Protein AF-A0AAD9MTC3-F1 (afdb_monomer)

Sequence (226 aa):
MPAVVSFIAFCFKKDYASSSITSALSAVSYIHKMHNLNDPTATFVVRKLLHGAAKLMPSCDQRAPVTTVILHDLVRSAPHISICYYNSVLTSAMYLLAFHAFLRIGEMAATSTAQSSCVLQLNQISLSSDKCTVVFHSYKHYQGPPVSLVIPAHADSSFCPIKAIRAYLAVRRNAPGPLFIFPGGTPVTTTFFGDQLKKSLAWAGLSSECYKGHSLRIGAATTAAI

Foldseek 3Di:
DVVLLVVLVVCLVVVNALVVNVVVLVVQQVVCVVVVHDRPCPDPVNVVSSVVSCVVRPDDQLAAACAPVNLLLLLVCLVVLDPDPLSSLLLLLCSLCCQQQLDFLVQAAPQDLVCQQQHFWPVQWDADPFWIKGWACDHPPDNDHIDIDIGTADPDLSSGSRNSLVSNVVQQDPDTTHSADDVVRGGHHLVNNQVSSCSSCVSVVHDCPNHHRSNSSVNSVVVVVD

Mean predicted aligned error: 6.68 Å

Structure (mmCIF, N/CA/C/O backbone):
data_AF-A0AAD9MTC3-F1
#
_entry.id   AF-A0AAD9MTC3-F1
#
loop_
_atom_site.group_PDB
_atom_site.id
_atom_site.type_symbol
_atom_site.label_atom_id
_atom_site.label_alt_id
_atom_site.label_comp_id
_atom_site.label_asym_id
_atom_site.label_entity_id
_atom_site.label_seq_id
_atom_site.pdbx_PDB_ins_code
_atom_site.Cartn_x
_atom_site.Cartn_y
_atom_site.Cartn_z
_atom_site.occupancy
_atom_site.B_iso_or_equiv
_atom_site.auth_seq_id
_atom_site.auth_comp_id
_atom_site.auth_asym_id
_atom_site.auth_atom_id
_atom_site.pdbx_PDB_model_num
ATOM 1 N N . MET A 1 1 ? -20.198 4.144 35.961 1.00 61.06 1 MET A N 1
ATOM 2 C CA . MET A 1 1 ? -21.094 3.540 34.943 1.00 61.06 1 MET A CA 1
ATOM 3 C C . MET A 1 1 ? -21.842 4.582 34.093 1.00 61.06 1 MET A C 1
ATOM 5 O O . MET A 1 1 ? -21.772 4.439 32.877 1.00 61.06 1 MET A O 1
ATOM 9 N N . PRO A 1 2 ? -22.477 5.645 34.646 1.00 78.75 2 PRO A N 1
ATOM 10 C CA . PRO A 1 2 ? -23.268 6.601 33.848 1.00 78.75 2 PRO A CA 1
ATOM 11 C C . PRO A 1 2 ? -22.456 7.330 32.769 1.00 78.75 2 PRO A C 1
ATOM 13 O O . PRO A 1 2 ? -22.900 7.454 31.635 1.00 78.75 2 PRO A O 1
ATOM 16 N N . ALA A 1 3 ? -21.220 7.726 33.093 1.00 89.94 3 ALA A N 1
ATOM 17 C CA . ALA A 1 3 ? -20.357 8.475 32.179 1.00 89.94 3 ALA A CA 1
ATOM 18 C C . ALA A 1 3 ? -20.027 7.723 30.874 1.00 89.94 3 ALA A C 1
ATOM 20 O O . ALA A 1 3 ? -20.019 8.332 29.809 1.00 89.94 3 ALA A O 1
ATOM 21 N N . VAL A 1 4 ? -19.803 6.402 30.930 1.00 92.44 4 VAL A N 1
ATOM 22 C CA . VAL A 1 4 ? -19.490 5.587 29.737 1.00 92.44 4 VAL A CA 1
ATOM 23 C C . VAL A 1 4 ? -20.704 5.480 28.816 1.00 92.44 4 VAL A C 1
ATOM 25 O O . VAL A 1 4 ? -20.575 5.611 27.603 1.00 92.44 4 VAL A O 1
ATOM 28 N N . VAL A 1 5 ? -21.892 5.289 29.390 1.00 93.38 5 VAL A N 1
ATOM 29 C CA . VAL A 1 5 ? -23.149 5.249 28.632 1.00 93.38 5 VAL A CA 1
ATOM 30 C C . VAL A 1 5 ? -23.417 6.599 27.963 1.00 93.38 5 VAL A C 1
ATOM 32 O O . VAL A 1 5 ? -23.683 6.637 26.762 1.00 93.38 5 VAL A O 1
ATOM 35 N N . SER A 1 6 ? -23.266 7.703 28.701 1.00 93.25 6 SER A N 1
ATOM 36 C CA . SER A 1 6 ? -23.417 9.058 28.156 1.00 93.25 6 SER A CA 1
ATOM 37 C C . SER A 1 6 ? -22.405 9.361 27.051 1.00 93.25 6 SER A C 1
ATOM 39 O O . SER A 1 6 ? -22.766 9.976 26.052 1.00 93.25 6 SER A O 1
ATOM 41 N N . PHE A 1 7 ? -21.160 8.897 27.189 1.00 94.38 7 PHE A N 1
ATOM 42 C CA . PHE A 1 7 ? -20.135 9.043 26.156 1.00 94.38 7 PHE A CA 1
ATOM 43 C C . PHE A 1 7 ? -20.520 8.320 24.861 1.00 94.38 7 PHE A C 1
ATOM 45 O O . PHE A 1 7 ? -20.449 8.911 23.786 1.00 94.38 7 PHE A O 1
ATOM 52 N N . ILE A 1 8 ? -20.992 7.071 24.947 1.00 93.19 8 ILE A N 1
ATOM 53 C CA . ILE A 1 8 ? -21.424 6.330 23.754 1.00 93.19 8 ILE A CA 1
ATOM 54 C C . ILE A 1 8 ? -22.614 7.025 23.090 1.00 93.19 8 ILE A C 1
ATOM 56 O O . ILE A 1 8 ? -22.609 7.194 21.873 1.00 93.19 8 ILE A O 1
ATOM 60 N N . ALA A 1 9 ? -23.604 7.465 23.872 1.00 93.00 9 ALA A N 1
ATOM 61 C CA . ALA A 1 9 ? -24.756 8.198 23.350 1.00 93.00 9 ALA A CA 1
ATOM 62 C C . ALA A 1 9 ? -24.343 9.521 22.678 1.00 93.00 9 ALA A C 1
ATOM 64 O O . ALA A 1 9 ? -24.857 9.862 21.613 1.00 93.00 9 ALA A O 1
ATOM 65 N N . PHE A 1 10 ? -23.383 10.246 23.260 1.00 94.38 10 PHE A N 1
ATOM 66 C CA . PHE A 1 10 ? -22.809 11.452 22.667 1.00 94.38 10 PHE A CA 1
ATOM 67 C C . PHE A 1 10 ? -22.119 11.159 21.330 1.00 94.38 10 PHE A C 1
ATOM 69 O O . PHE A 1 10 ? -22.393 11.842 20.345 1.00 94.38 10 PHE A O 1
ATOM 76 N N . CYS A 1 11 ? -21.263 10.134 21.269 1.00 92.75 11 CYS A N 1
ATOM 77 C CA . CYS A 1 11 ? -20.585 9.750 20.033 1.00 92.75 11 CYS A CA 1
ATOM 78 C C . CYS A 1 11 ? -21.569 9.278 18.957 1.00 92.75 11 CYS A C 1
ATOM 80 O O . CYS A 1 11 ? -21.421 9.646 17.797 1.00 92.75 11 CYS A O 1
ATOM 82 N N . PHE A 1 12 ? -22.594 8.518 19.344 1.00 91.88 12 PHE A N 1
ATOM 83 C CA . PHE A 1 12 ? -23.667 8.103 18.444 1.00 91.88 12 PHE A CA 1
ATOM 84 C C . PHE A 1 12 ? -24.393 9.317 17.849 1.00 91.88 12 PHE A C 1
ATOM 86 O O . PHE A 1 12 ? -24.541 9.414 16.640 1.00 91.88 12 PHE A O 1
ATOM 93 N N . LYS A 1 13 ? -24.764 10.300 18.681 1.00 93.06 13 LYS A N 1
ATOM 94 C CA . LYS A 1 13 ? -25.414 11.547 18.232 1.00 93.06 13 LYS A CA 1
ATOM 95 C C . LYS A 1 13 ? -24.522 12.411 17.327 1.00 93.06 13 LYS A C 1
ATOM 97 O O . LYS A 1 13 ? -25.015 13.309 16.654 1.00 93.06 13 LYS A O 1
ATOM 102 N N . LYS A 1 14 ? -23.208 12.195 17.361 1.00 93.12 14 LYS A N 1
ATOM 103 C CA . LYS A 1 14 ? -22.214 12.873 16.520 1.00 93.12 14 LYS A CA 1
ATOM 104 C C . LYS A 1 14 ? -21.828 12.054 15.282 1.00 93.12 14 LYS A C 1
ATOM 106 O O . LYS A 1 14 ? -20.831 12.386 14.651 1.00 93.12 14 LYS A O 1
ATOM 111 N N . ASP A 1 15 ? -22.577 10.995 14.974 1.00 89.75 15 ASP A N 1
ATOM 112 C CA . ASP A 1 15 ? -22.376 10.127 13.809 1.00 89.75 15 ASP A CA 1
ATOM 113 C C . ASP A 1 15 ? -20.977 9.485 13.746 1.00 89.75 15 ASP A C 1
ATOM 115 O O . ASP A 1 15 ? -20.444 9.183 12.676 1.00 89.75 15 ASP A O 1
ATOM 119 N N . TYR A 1 16 ? -20.349 9.242 14.904 1.00 88.88 16 TYR A N 1
ATOM 120 C CA . TYR A 1 16 ? -19.110 8.469 14.935 1.00 88.88 16 TYR A CA 1
ATOM 121 C C . TYR A 1 16 ? -19.389 7.006 14.583 1.00 88.88 16 TYR A C 1
ATOM 123 O O . TYR A 1 16 ? -20.250 6.359 15.181 1.00 88.88 16 TYR A O 1
ATOM 131 N N . ALA A 1 17 ? -18.574 6.446 13.686 1.00 87.50 17 ALA A N 1
ATOM 132 C CA . ALA A 1 17 ? -18.632 5.028 13.348 1.00 87.50 17 ALA A CA 1
ATOM 133 C C . ALA A 1 17 ? -18.526 4.138 14.601 1.00 87.50 17 ALA A C 1
ATOM 135 O O . ALA A 1 17 ? -17.713 4.385 15.497 1.00 87.50 17 ALA A O 1
ATOM 136 N N . SER A 1 18 ? -19.294 3.044 14.635 1.00 88.75 18 SER A N 1
ATOM 137 C CA . SER A 1 18 ? -19.324 2.128 15.786 1.00 88.75 18 SER A CA 1
ATOM 138 C C . SER A 1 18 ? -17.943 1.548 16.133 1.00 88.75 18 SER A C 1
ATOM 140 O O . SER A 1 18 ? -17.634 1.302 17.303 1.00 88.75 18 SER A O 1
ATOM 142 N N . SER A 1 19 ? -17.080 1.352 15.134 1.00 87.62 19 SER A N 1
ATOM 143 C CA . SER A 1 19 ? -15.692 0.914 15.320 1.00 87.62 19 SER A CA 1
ATOM 144 C C . SER A 1 19 ? -14.830 1.961 16.038 1.00 87.62 19 SER A C 1
ATOM 146 O O . SER A 1 19 ? -14.010 1.602 16.888 1.00 87.62 19 SER A O 1
ATOM 148 N N . SER A 1 20 ? -15.052 3.250 15.771 1.00 90.19 20 SER A N 1
ATOM 149 C CA . SER A 1 20 ? -14.373 4.366 16.442 1.00 90.19 20 SER A CA 1
ATOM 150 C C . SER A 1 20 ? -14.770 4.447 17.914 1.00 90.19 20 SER A C 1
ATOM 152 O O . SER A 1 20 ? -13.904 4.553 18.781 1.00 90.19 20 SER A O 1
ATOM 154 N N . ILE A 1 21 ? -16.068 4.307 18.208 1.00 92.12 21 ILE A N 1
ATOM 155 C CA . ILE A 1 21 ? -16.583 4.268 19.586 1.00 92.12 21 ILE A CA 1
ATOM 156 C C . ILE A 1 21 ? -15.959 3.093 20.350 1.00 92.12 21 ILE A C 1
ATOM 158 O O . ILE A 1 21 ? -15.451 3.259 21.458 1.00 92.12 21 ILE A O 1
ATOM 162 N N . THR A 1 22 ? -15.935 1.910 19.733 1.00 91.56 22 THR A N 1
ATOM 163 C CA . THR A 1 22 ? -15.348 0.701 20.335 1.00 91.56 22 THR A CA 1
ATOM 164 C C . THR A 1 22 ? -13.846 0.865 20.590 1.00 91.56 22 THR A C 1
ATOM 166 O O . THR A 1 22 ? -13.349 0.467 21.645 1.00 91.56 22 THR A O 1
ATOM 169 N N . SER A 1 23 ? -13.120 1.503 19.668 1.00 92.75 23 SER A N 1
ATOM 170 C CA . SER A 1 23 ? -11.694 1.819 19.835 1.00 92.75 23 SER A CA 1
ATOM 171 C C . SER A 1 23 ? -11.451 2.760 21.019 1.00 92.75 23 SER A C 1
ATOM 173 O O . SER A 1 23 ? -10.578 2.494 21.843 1.00 92.75 23 SER A O 1
ATOM 175 N N . ALA A 1 24 ? -12.261 3.814 21.160 1.00 93.44 24 ALA A N 1
ATOM 176 C CA . ALA A 1 24 ? -12.162 4.742 22.287 1.00 93.44 24 ALA A CA 1
ATOM 177 C C . ALA A 1 24 ? -12.426 4.042 23.632 1.00 93.44 24 ALA A C 1
ATOM 179 O O . ALA A 1 24 ? -11.668 4.212 24.587 1.00 93.44 24 ALA A O 1
ATOM 180 N N . LEU A 1 25 ? -13.452 3.188 23.704 1.00 94.12 25 LEU A N 1
ATOM 181 C CA . LEU A 1 25 ? -13.736 2.408 24.913 1.00 94.12 25 LEU A CA 1
ATOM 182 C C . LEU A 1 25 ? -12.648 1.383 25.232 1.00 94.12 25 LEU A C 1
ATOM 184 O O . LEU A 1 25 ? -12.389 1.119 26.402 1.00 94.12 25 LEU A O 1
ATOM 188 N N . SER A 1 26 ? -11.977 0.838 24.218 1.00 93.38 26 SER A N 1
ATOM 189 C CA . SER A 1 26 ? -10.852 -0.078 24.423 1.00 93.38 26 SER A CA 1
ATOM 190 C C . SER A 1 26 ? -9.691 0.613 25.143 1.00 93.38 26 SER A C 1
ATOM 192 O O . SER A 1 26 ? -9.064 -0.002 26.001 1.00 93.38 26 SER A O 1
ATOM 194 N N . ALA A 1 27 ? -9.448 1.902 24.875 1.00 93.69 27 ALA A N 1
ATOM 195 C CA . ALA A 1 27 ? -8.463 2.689 25.619 1.00 93.69 27 ALA A CA 1
ATOM 196 C C . ALA A 1 27 ? -8.866 2.867 27.095 1.00 93.69 27 ALA A C 1
ATOM 198 O O . ALA A 1 27 ? -8.037 2.693 27.987 1.00 93.69 27 ALA A O 1
ATOM 199 N N . VAL A 1 28 ? -10.149 3.135 27.368 1.00 93.75 28 VAL A N 1
ATOM 200 C CA . VAL A 1 28 ? -10.676 3.224 28.744 1.00 93.75 28 VAL A CA 1
ATOM 201 C C . VAL A 1 28 ? -10.528 1.887 29.474 1.00 93.75 28 VAL A C 1
ATOM 203 O O . VAL A 1 28 ? -10.020 1.859 30.596 1.00 93.75 28 VAL A O 1
ATOM 206 N N . SER A 1 29 ? -10.930 0.786 28.830 1.00 94.12 29 SER A N 1
ATOM 207 C CA . SER A 1 29 ? -10.776 -0.583 29.338 1.00 94.12 29 SER A CA 1
ATOM 208 C C . SER A 1 29 ? -9.316 -0.895 29.664 1.00 94.12 29 SER A C 1
ATOM 210 O O . SER A 1 29 ? -9.015 -1.411 30.739 1.00 94.12 29 SER A O 1
ATOM 212 N N . TYR A 1 30 ? -8.401 -0.538 28.757 1.00 95.75 30 TYR A N 1
ATOM 213 C CA . TYR A 1 30 ? -6.969 -0.761 28.916 1.00 95.75 30 TYR A CA 1
ATOM 214 C C . TYR A 1 30 ? -6.409 -0.043 30.145 1.00 95.75 30 TYR A C 1
ATOM 216 O O . TYR A 1 30 ? -5.776 -0.688 30.972 1.00 95.75 30 TYR A O 1
ATOM 224 N N . ILE A 1 31 ? -6.692 1.253 30.317 1.00 95.38 31 ILE A N 1
ATOM 225 C CA . ILE A 1 31 ? -6.214 2.024 31.478 1.00 95.38 31 ILE A CA 1
ATOM 226 C C . ILE A 1 31 ? -6.721 1.406 32.787 1.00 95.38 31 ILE A C 1
ATOM 228 O O . ILE A 1 31 ? -5.940 1.215 33.715 1.00 95.38 31 ILE A O 1
ATOM 232 N N . HIS A 1 32 ? -8.001 1.026 32.859 1.00 94.25 32 HIS A N 1
ATOM 233 C CA . HIS A 1 32 ? -8.544 0.395 34.067 1.00 94.25 32 HIS A CA 1
ATOM 234 C C . HIS A 1 32 ? -7.838 -0.927 34.371 1.00 94.25 32 HIS A C 1
ATOM 236 O O . HIS A 1 32 ? -7.398 -1.135 35.497 1.00 94.25 32 HIS A O 1
ATOM 242 N N . LYS A 1 33 ? -7.649 -1.782 33.360 1.00 94.62 33 LYS A N 1
ATOM 243 C CA . LYS A 1 33 ? -6.937 -3.058 33.513 1.00 94.62 33 LYS A CA 1
ATOM 244 C C . LYS A 1 33 ? -5.483 -2.865 33.943 1.00 94.62 33 LYS A C 1
ATOM 246 O O . LYS A 1 33 ? -5.038 -3.558 34.848 1.00 94.62 33 LYS A O 1
ATOM 251 N N . MET A 1 34 ? -4.769 -1.904 33.356 1.00 96.06 34 MET A N 1
ATOM 252 C CA . MET A 1 34 ? -3.380 -1.589 33.716 1.00 96.06 34 MET A CA 1
ATOM 253 C C . MET A 1 34 ? -3.229 -1.153 35.177 1.00 96.06 34 MET A C 1
ATOM 255 O O . MET A 1 34 ? -2.204 -1.423 35.794 1.00 96.06 34 MET A O 1
ATOM 259 N N . HIS A 1 35 ? -4.253 -0.507 35.738 1.00 95.75 35 HIS A N 1
ATOM 260 C CA . HIS A 1 35 ? -4.285 -0.087 37.138 1.00 95.75 35 HIS A CA 1
ATOM 261 C C . HIS A 1 35 ? -5.013 -1.076 38.063 1.00 95.75 35 HIS A C 1
ATOM 263 O O . HIS A 1 35 ? -5.278 -0.736 39.214 1.00 95.75 35 HIS A O 1
ATOM 269 N N . ASN A 1 36 ? -5.339 -2.287 37.591 1.00 94.69 36 ASN A N 1
ATOM 270 C CA . ASN A 1 36 ? -6.119 -3.288 38.333 1.00 94.69 36 ASN A CA 1
ATOM 271 C C . ASN A 1 36 ? -7.465 -2.753 38.867 1.00 94.69 36 ASN A C 1
ATOM 273 O O . ASN A 1 36 ? -7.944 -3.159 39.924 1.00 94.69 36 ASN A O 1
ATOM 277 N N . LEU A 1 37 ? -8.084 -1.827 38.132 1.00 93.81 37 LEU A N 1
ATOM 278 C CA . LEU A 1 37 ? -9.393 -1.256 38.433 1.00 93.81 37 LEU A CA 1
ATOM 279 C C . LEU A 1 37 ? -10.501 -2.014 37.694 1.00 93.81 37 LEU A C 1
ATOM 281 O O . LEU A 1 37 ? -10.298 -2.569 36.611 1.00 93.81 37 LEU A O 1
ATOM 285 N N . ASN A 1 38 ? -11.714 -1.966 38.246 1.00 92.19 38 ASN A N 1
ATOM 286 C CA . ASN A 1 38 ? -12.899 -2.514 37.589 1.00 92.19 38 ASN A CA 1
ATOM 287 C C . ASN A 1 38 ? -13.172 -1.803 36.257 1.00 92.19 38 ASN A C 1
ATOM 289 O O . ASN A 1 38 ? -13.331 -0.585 36.226 1.00 92.19 38 ASN A O 1
ATOM 293 N N . ASP A 1 39 ? -13.283 -2.568 35.169 1.00 92.44 39 ASP A N 1
ATOM 294 C CA . ASP A 1 39 ? -13.526 -2.045 33.824 1.00 92.44 39 ASP A CA 1
ATOM 295 C C . ASP A 1 39 ? -14.999 -1.618 33.637 1.00 92.44 39 ASP A C 1
ATOM 297 O O . ASP A 1 39 ? -15.888 -2.473 33.524 1.00 92.44 39 ASP A O 1
ATOM 301 N N . PRO A 1 40 ? -15.297 -0.307 33.538 1.00 91.81 40 PRO A N 1
ATOM 302 C CA . PRO A 1 40 ? -16.666 0.179 33.403 1.00 91.81 40 PRO A CA 1
ATOM 303 C C . PRO A 1 40 ? -17.259 -0.076 32.008 1.00 91.81 40 PRO A C 1
ATOM 305 O O . PRO A 1 40 ? -18.473 0.056 31.826 1.00 91.81 40 PRO A O 1
ATOM 308 N N . THR A 1 41 ? -16.431 -0.432 31.021 1.00 92.81 41 THR A N 1
ATOM 309 C CA . THR A 1 41 ? -16.839 -0.690 29.632 1.00 92.81 41 THR A CA 1
ATOM 310 C C . THR A 1 41 ? -17.297 -2.135 29.414 1.00 92.81 41 THR A C 1
ATOM 312 O O . THR A 1 41 ? -18.071 -2.415 28.501 1.00 92.81 41 THR A O 1
ATOM 315 N N . ALA A 1 42 ? -16.906 -3.053 30.302 1.00 88.81 42 ALA A N 1
ATOM 316 C CA . ALA A 1 42 ? -17.244 -4.472 30.232 1.00 88.81 42 ALA A CA 1
ATOM 317 C C . ALA A 1 42 ? -18.601 -4.814 30.884 1.00 88.81 42 ALA A C 1
ATOM 319 O O . ALA A 1 42 ? -18.876 -5.971 31.206 1.00 88.81 42 ALA A O 1
ATOM 320 N N . THR A 1 43 ? -19.478 -3.836 31.097 1.00 92.50 43 THR A N 1
ATOM 321 C CA . THR A 1 43 ? -20.808 -4.074 31.676 1.00 92.50 43 THR A CA 1
ATOM 322 C C . THR A 1 43 ? -21.795 -4.548 30.605 1.00 92.50 43 THR A C 1
ATOM 324 O O . THR A 1 43 ? -21.653 -4.240 29.419 1.00 92.50 43 THR A O 1
ATOM 327 N N . PHE A 1 44 ? -22.822 -5.306 31.006 1.00 92.38 44 PHE A N 1
ATOM 328 C CA . PHE A 1 44 ? -23.851 -5.792 30.075 1.00 92.38 44 PHE A CA 1
ATOM 329 C C . PHE A 1 44 ? -24.539 -4.644 29.321 1.00 92.38 44 PHE A C 1
ATOM 331 O O . PHE A 1 44 ? -24.705 -4.724 28.104 1.00 92.38 44 PHE A O 1
ATOM 338 N N . VAL A 1 45 ? -24.869 -3.561 30.033 1.00 94.19 45 VAL A N 1
ATOM 339 C CA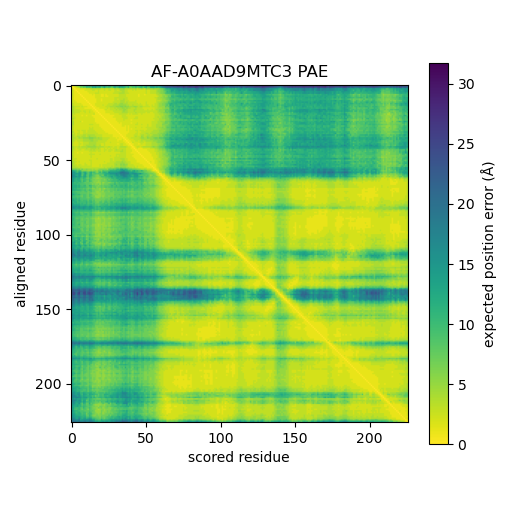 . VAL A 1 45 ? -25.518 -2.369 29.471 1.00 94.19 45 VAL A CA 1
ATOM 340 C C . VAL A 1 45 ? -24.653 -1.742 28.380 1.00 94.19 45 VAL A C 1
ATOM 342 O O . VAL A 1 45 ? -25.137 -1.535 27.271 1.00 94.19 45 VAL A O 1
ATOM 345 N N . VAL A 1 46 ? -23.363 -1.513 28.648 1.00 93.44 46 VAL A N 1
ATOM 346 C CA . VAL A 1 46 ? -22.439 -0.930 27.662 1.00 93.44 46 VAL A CA 1
ATOM 347 C C . VAL A 1 46 ? -22.308 -1.823 26.428 1.00 93.44 46 VAL A C 1
ATOM 349 O O . VAL A 1 46 ? -22.422 -1.331 25.306 1.00 93.44 46 VAL A O 1
ATOM 352 N N . ARG A 1 47 ? -22.160 -3.143 26.607 1.00 92.19 47 ARG A N 1
ATOM 353 C CA . ARG A 1 47 ? -22.102 -4.088 25.478 1.00 92.19 47 ARG A CA 1
ATOM 354 C C . ARG A 1 47 ? -23.367 -4.060 24.620 1.00 92.19 47 ARG A C 1
ATOM 356 O O . ARG A 1 47 ? -23.271 -4.072 23.395 1.00 92.19 47 ARG A O 1
ATOM 363 N N . LYS A 1 48 ? -24.551 -4.020 25.239 1.00 93.56 48 LYS A N 1
ATOM 364 C CA . LYS A 1 48 ? -25.823 -3.942 24.504 1.00 93.56 48 LYS A CA 1
ATOM 365 C C . LYS A 1 48 ? -25.986 -2.616 23.776 1.00 93.56 48 LYS A C 1
ATOM 367 O O . LYS A 1 48 ? -26.479 -2.609 22.653 1.00 93.56 48 LYS A O 1
ATOM 372 N N . LEU A 1 49 ? -25.523 -1.526 24.372 1.00 92.44 49 LEU A N 1
ATOM 373 C CA . LEU A 1 49 ? -25.603 -0.205 23.769 1.00 92.44 49 LEU A CA 1
ATOM 374 C C . LEU A 1 49 ? -24.659 -0.073 22.564 1.00 92.44 49 LEU A C 1
ATOM 376 O O . LEU A 1 49 ? -25.073 0.438 21.529 1.00 92.44 49 LEU A O 1
ATOM 380 N N . LEU A 1 50 ? -23.449 -0.640 22.639 1.00 90.94 50 LEU A N 1
ATOM 381 C CA . LEU A 1 50 ? -22.552 -0.773 21.484 1.00 90.94 50 LEU A CA 1
ATOM 382 C C . LEU A 1 50 ? -23.154 -1.633 20.372 1.00 90.94 50 LEU A C 1
ATOM 384 O O . LEU A 1 50 ? -23.069 -1.270 19.204 1.00 90.94 50 LEU A O 1
ATOM 388 N N . HIS A 1 51 ? -23.788 -2.754 20.721 1.00 90.38 51 HIS A N 1
ATOM 389 C CA . HIS A 1 51 ? -24.464 -3.596 19.735 1.00 90.38 51 HIS A CA 1
ATOM 390 C C . HIS A 1 51 ? -25.617 -2.852 19.042 1.00 90.38 51 HIS A C 1
ATOM 392 O O . HIS A 1 51 ? -25.769 -2.943 17.826 1.00 90.38 51 HIS A O 1
ATOM 398 N N . GLY A 1 52 ? -26.401 -2.077 19.800 1.00 91.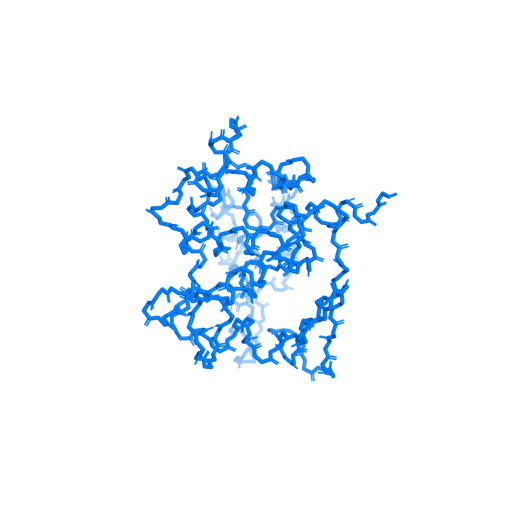69 52 GLY A N 1
ATOM 399 C CA . GLY A 1 52 ? -27.435 -1.199 19.252 1.00 91.69 52 GLY A CA 1
ATOM 400 C C . GLY A 1 52 ? -26.855 -0.135 18.321 1.00 91.69 52 GLY A C 1
ATOM 401 O O . GLY A 1 52 ? -27.328 0.008 17.197 1.00 91.69 52 GLY A O 1
ATOM 402 N N . ALA A 1 53 ? -25.786 0.544 18.745 1.00 89.19 53 ALA A N 1
ATOM 403 C CA . ALA A 1 53 ? -25.084 1.532 17.930 1.00 89.19 53 ALA A CA 1
ATOM 404 C C . ALA A 1 53 ? -24.566 0.931 16.612 1.00 89.19 53 ALA A C 1
ATOM 406 O O . ALA A 1 53 ? -24.784 1.511 15.553 1.00 89.19 53 ALA A O 1
ATOM 407 N N . ALA A 1 54 ? -23.956 -0.257 16.656 1.00 88.38 54 ALA A N 1
ATOM 408 C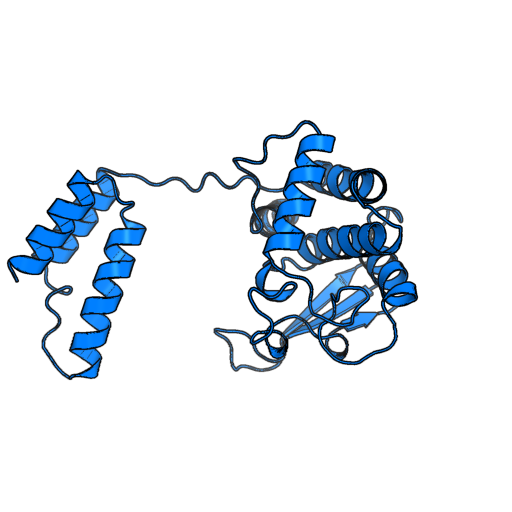 CA . ALA A 1 54 ? -23.473 -0.963 15.470 1.00 88.38 54 ALA A CA 1
ATOM 409 C C . ALA A 1 54 ? -24.605 -1.340 14.503 1.00 88.38 54 ALA A C 1
ATOM 411 O O . ALA A 1 54 ? -24.451 -1.216 13.292 1.00 88.38 54 ALA A O 1
ATOM 412 N N . LYS A 1 55 ? -25.749 -1.791 15.033 1.00 89.69 55 LYS A N 1
ATOM 413 C CA . LYS A 1 55 ? -26.913 -2.173 14.223 1.00 89.69 55 LYS A CA 1
ATOM 414 C C . LYS A 1 55 ? -27.578 -0.968 13.554 1.00 89.69 55 LYS A C 1
ATOM 416 O O . LYS A 1 55 ? -28.050 -1.089 12.429 1.00 89.69 55 LYS A O 1
ATOM 421 N N . LEU A 1 56 ? -27.637 0.166 14.249 1.00 89.62 56 LEU A N 1
ATOM 422 C CA . LEU A 1 56 ? -28.246 1.400 13.744 1.00 89.62 56 LEU A CA 1
ATOM 423 C C . LEU A 1 56 ? -27.312 2.188 12.813 1.00 89.62 56 LEU A C 1
ATOM 425 O O . LEU A 1 56 ? -27.795 2.959 11.993 1.00 89.62 56 LEU A O 1
ATOM 429 N N . MET A 1 57 ? -25.996 1.977 12.913 1.00 81.62 57 MET A N 1
ATOM 430 C CA . MET A 1 57 ? -24.978 2.599 12.059 1.00 81.62 57 MET A CA 1
ATOM 431 C C . MET A 1 57 ? -24.122 1.526 11.370 1.00 81.62 57 MET A C 1
ATOM 433 O O . MET A 1 57 ? -22.952 1.336 11.729 1.00 81.62 57 MET A O 1
ATOM 437 N N . PRO A 1 58 ? -24.677 0.794 10.390 1.00 74.75 58 PRO A N 1
ATOM 438 C CA . PRO A 1 58 ? -23.902 -0.176 9.637 1.00 74.75 58 PRO A CA 1
ATOM 439 C C . PRO A 1 58 ? -22.792 0.541 8.856 1.00 74.75 58 PRO A C 1
ATOM 441 O O . PRO A 1 58 ? -23.057 1.380 7.999 1.00 74.75 58 PRO A O 1
ATOM 444 N N . SER A 1 59 ? -21.530 0.203 9.130 1.00 72.56 59 SER A N 1
ATOM 445 C CA . SER A 1 59 ? -20.403 0.633 8.298 1.00 72.56 59 SER A CA 1
ATOM 446 C C . SER A 1 59 ? -20.076 -0.458 7.284 1.00 72.56 59 SER A C 1
ATOM 448 O O . SER A 1 59 ? -19.723 -1.571 7.678 1.00 72.56 59 SER A O 1
ATOM 450 N N . CYS A 1 60 ? -20.158 -0.144 5.994 1.00 70.69 60 CYS A N 1
ATOM 451 C CA . CYS A 1 60 ? -19.684 -1.024 4.932 1.00 70.69 60 CYS A CA 1
ATOM 452 C C . CYS A 1 60 ? -18.240 -0.662 4.564 1.00 70.69 60 CYS A C 1
ATOM 454 O O . CYS A 1 60 ? -17.887 0.519 4.506 1.00 70.69 60 CYS A O 1
ATOM 456 N N . ASP A 1 61 ? -17.403 -1.669 4.324 1.00 75.69 61 ASP A N 1
ATOM 457 C CA . ASP A 1 61 ? -16.074 -1.445 3.770 1.00 75.69 61 ASP A CA 1
ATOM 458 C C . ASP A 1 61 ? -16.200 -1.062 2.292 1.00 75.69 61 ASP A C 1
ATOM 460 O O . ASP A 1 61 ? -16.424 -1.910 1.436 1.00 75.69 61 ASP A O 1
ATOM 464 N N . GLN A 1 62 ? -16.062 0.230 2.001 1.00 82.25 62 GLN A N 1
ATOM 465 C CA . GLN A 1 62 ? -16.172 0.779 0.645 1.00 82.25 62 GLN A CA 1
ATOM 466 C C . GLN A 1 62 ? -14.919 0.522 -0.212 1.00 82.25 62 GLN A C 1
ATOM 468 O O . GLN A 1 62 ? -14.835 0.992 -1.347 1.00 82.25 62 GLN A O 1
ATOM 473 N N . ARG A 1 63 ? -13.893 -0.160 0.320 1.00 87.38 63 ARG A N 1
ATOM 474 C CA . ARG A 1 63 ? -12.637 -0.377 -0.405 1.00 87.38 63 ARG A CA 1
ATOM 475 C C . ARG A 1 63 ? -12.831 -1.391 -1.529 1.00 87.38 63 ARG A C 1
ATOM 477 O O . ARG A 1 63 ? -13.077 -2.567 -1.280 1.00 87.38 63 ARG A O 1
ATOM 484 N N . ALA A 1 64 ? -12.626 -0.944 -2.762 1.00 89.56 64 ALA A N 1
ATOM 485 C CA . ALA A 1 64 ? -12.694 -1.795 -3.943 1.00 89.56 64 ALA A CA 1
ATOM 486 C C . ALA A 1 64 ? -11.378 -2.576 -4.155 1.00 89.56 64 ALA A C 1
ATOM 488 O O . ALA A 1 64 ? -10.304 -2.049 -3.832 1.00 89.56 64 ALA A O 1
ATOM 489 N N . PRO A 1 65 ? -11.425 -3.805 -4.705 1.00 93.75 65 PRO A N 1
ATOM 490 C CA . PRO A 1 65 ? -10.237 -4.542 -5.133 1.00 93.75 65 PRO A CA 1
ATOM 491 C C . PRO A 1 65 ? -9.592 -3.885 -6.360 1.00 93.75 65 PRO A C 1
ATOM 493 O O . PRO A 1 65 ? -10.273 -3.579 -7.334 1.00 93.75 65 PRO A O 1
ATOM 496 N N . VAL A 1 66 ? -8.266 -3.729 -6.360 1.00 95.56 66 VAL A N 1
ATOM 497 C CA . VAL A 1 66 ? -7.520 -3.470 -7.605 1.00 95.56 66 VAL A CA 1
ATOM 498 C C . VAL A 1 66 ? -7.484 -4.772 -8.395 1.00 95.56 66 VAL A C 1
ATOM 500 O O . VAL A 1 66 ? -6.843 -5.721 -7.970 1.00 95.56 66 VAL A O 1
ATOM 503 N N . THR A 1 67 ? -8.179 -4.852 -9.522 1.00 94.56 67 THR A N 1
ATOM 504 C CA . THR A 1 67 ? -8.117 -6.033 -10.396 1.00 94.56 67 THR A CA 1
ATOM 505 C C . THR A 1 67 ? -6.789 -6.082 -11.155 1.00 94.56 67 THR A C 1
ATOM 507 O O . THR A 1 67 ? -6.049 -5.099 -11.190 1.00 94.56 67 THR A O 1
ATOM 510 N N . THR A 1 68 ? -6.487 -7.205 -11.806 1.00 94.00 68 THR A N 1
ATOM 511 C CA . THR A 1 68 ? -5.313 -7.332 -12.690 1.00 94.00 68 THR A CA 1
ATOM 512 C C . THR A 1 68 ? -5.315 -6.291 -13.811 1.00 94.00 68 THR A C 1
ATOM 514 O O . THR A 1 68 ? -4.278 -5.708 -14.110 1.00 94.00 68 THR A O 1
ATOM 517 N N . VAL A 1 69 ? -6.487 -5.985 -14.378 1.00 95.12 69 VAL A N 1
ATOM 518 C CA . VAL A 1 69 ? -6.646 -4.934 -15.396 1.00 95.12 69 VAL A CA 1
ATOM 519 C C . VAL A 1 69 ? -6.270 -3.567 -14.826 1.00 95.12 69 VAL A C 1
ATOM 521 O O . VAL A 1 69 ? -5.428 -2.881 -15.397 1.00 95.12 69 VAL A O 1
ATOM 524 N N . ILE A 1 70 ? -6.805 -3.217 -13.650 1.00 96.25 70 ILE A N 1
ATOM 525 C CA . ILE A 1 70 ? -6.473 -1.950 -12.987 1.00 96.25 70 ILE A CA 1
ATOM 526 C C . ILE A 1 70 ? -4.980 -1.909 -12.653 1.00 96.25 70 ILE A C 1
ATOM 528 O O . ILE A 1 70 ? -4.333 -0.901 -12.902 1.00 96.25 70 ILE A O 1
ATOM 532 N N . LEU A 1 71 ? -4.401 -2.999 -12.137 1.00 97.19 71 LEU A N 1
ATOM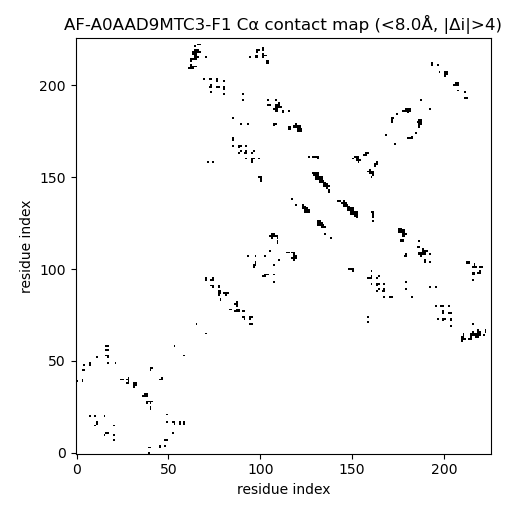 533 C CA . LEU A 1 71 ? -2.966 -3.086 -11.860 1.00 97.19 71 LEU A CA 1
ATOM 534 C C . LEU A 1 71 ? -2.128 -2.784 -13.107 1.00 97.19 71 LEU A C 1
ATOM 536 O O . LEU A 1 71 ? -1.157 -2.035 -13.017 1.00 97.19 71 LEU A O 1
ATOM 540 N N . HIS A 1 72 ? -2.499 -3.342 -14.261 1.00 97.31 72 HIS A N 1
ATOM 541 C CA . HIS A 1 72 ? -1.802 -3.076 -15.515 1.00 97.31 72 HIS A CA 1
ATOM 542 C C . HIS A 1 72 ? -1.867 -1.593 -15.889 1.00 97.31 72 HIS A C 1
ATOM 544 O O . HIS A 1 72 ? -0.849 -1.024 -16.283 1.00 97.31 72 HIS A O 1
ATOM 550 N N . ASP A 1 73 ? -3.015 -0.943 -15.702 1.00 97.50 73 ASP A N 1
ATOM 551 C CA . ASP A 1 73 ? -3.159 0.491 -15.964 1.00 97.50 73 ASP A CA 1
ATOM 552 C C . ASP A 1 73 ? -2.340 1.343 -14.986 1.00 97.50 73 ASP A C 1
ATOM 554 O O . ASP A 1 73 ? -1.677 2.286 -15.415 1.00 97.50 73 ASP A O 1
ATOM 558 N N . LEU A 1 74 ? -2.270 0.960 -13.704 1.00 97.56 74 LEU A N 1
ATOM 559 C CA . LEU A 1 74 ? -1.400 1.612 -12.715 1.00 97.56 74 LEU A CA 1
ATOM 560 C C . LEU A 1 74 ? 0.094 1.496 -13.077 1.00 97.56 74 LEU A C 1
ATOM 562 O O . LEU A 1 74 ? 0.875 2.415 -12.835 1.00 97.56 74 LEU A O 1
ATOM 566 N N . VAL A 1 75 ? 0.523 0.360 -13.634 1.00 97.88 75 VAL A N 1
ATOM 567 C CA . VAL A 1 75 ? 1.916 0.164 -14.071 1.00 97.88 75 VAL A CA 1
ATOM 568 C C . VAL A 1 75 ? 2.203 0.954 -15.349 1.00 97.88 75 VAL A C 1
ATOM 570 O O . VAL A 1 75 ? 3.268 1.561 -15.466 1.00 97.88 75 VAL A O 1
ATOM 573 N N . ARG A 1 76 ? 1.252 1.002 -16.291 1.00 97.62 76 ARG A N 1
ATOM 574 C CA . ARG A 1 76 ? 1.366 1.799 -17.524 1.00 97.62 76 ARG A CA 1
ATOM 575 C C . ARG A 1 76 ? 1.367 3.301 -17.255 1.00 97.62 76 ARG A C 1
ATOM 577 O O . ARG A 1 76 ? 2.051 4.027 -17.967 1.00 97.62 76 ARG A O 1
ATOM 584 N N . SER A 1 77 ? 0.656 3.773 -16.231 1.00 97.69 77 SER A N 1
ATOM 585 C CA . SER A 1 77 ? 0.618 5.197 -15.884 1.00 97.69 77 SER A CA 1
ATOM 586 C C . SER A 1 77 ? 1.920 5.698 -15.262 1.00 97.69 77 SER A C 1
ATOM 588 O O . SER A 1 77 ? 2.233 6.881 -15.395 1.00 97.69 77 SER A O 1
ATOM 590 N N . ALA A 1 78 ? 2.693 4.832 -14.596 1.00 97.00 78 ALA A N 1
ATOM 591 C CA . ALA A 1 78 ? 3.909 5.197 -13.865 1.00 97.00 78 ALA A CA 1
ATOM 592 C C . ALA A 1 78 ? 4.886 6.109 -14.646 1.00 97.00 78 ALA A C 1
ATOM 594 O O . ALA A 1 78 ? 5.266 7.143 -14.085 1.00 97.00 78 ALA A O 1
ATOM 595 N N . PRO A 1 79 ? 5.264 5.832 -15.914 1.00 96.56 79 PRO A N 1
ATOM 596 C CA . PRO A 1 79 ? 6.117 6.729 -16.701 1.00 96.56 79 PRO A CA 1
ATOM 597 C C . PRO A 1 79 ? 5.474 8.078 -17.047 1.00 96.56 79 PRO A C 1
ATOM 599 O O . PRO A 1 79 ? 6.203 9.039 -17.265 1.00 96.56 79 PRO A O 1
ATOM 602 N N . HIS A 1 80 ? 4.143 8.173 -17.078 1.00 96.56 80 HIS A N 1
ATOM 603 C CA . HIS A 1 80 ? 3.421 9.401 -17.428 1.00 96.56 80 HIS A CA 1
ATOM 604 C C . HIS A 1 80 ? 3.192 10.326 -16.229 1.00 96.56 80 HIS A C 1
ATOM 606 O O . HIS A 1 80 ? 3.125 11.541 -16.391 1.00 96.56 80 HIS A O 1
ATOM 612 N N . ILE A 1 81 ? 3.068 9.763 -15.024 1.00 95.19 81 ILE A N 1
ATOM 613 C CA . ILE A 1 81 ? 2.804 10.538 -13.801 1.00 95.19 81 ILE A CA 1
ATOM 614 C C . ILE A 1 81 ? 4.071 10.865 -13.001 1.00 95.19 81 ILE A C 1
ATOM 616 O O . ILE A 1 81 ? 4.044 11.702 -12.091 1.00 95.19 81 ILE A O 1
ATOM 620 N N . SER A 1 82 ? 5.173 10.173 -13.299 1.00 93.75 82 SER A N 1
ATOM 621 C CA . SER A 1 82 ? 6.434 10.314 -12.579 1.00 93.75 82 SER A CA 1
ATOM 622 C C . SER A 1 82 ? 7.277 11.445 -13.147 1.00 93.75 82 SER A C 1
ATOM 624 O O . SER A 1 82 ? 7.439 11.580 -14.352 1.00 93.75 82 SER A O 1
ATOM 626 N N . ILE A 1 83 ? 7.901 12.209 -12.252 1.00 90.62 83 ILE A N 1
ATOM 627 C CA . ILE A 1 83 ? 8.780 13.335 -12.609 1.00 90.62 83 ILE A CA 1
ATOM 628 C C . ILE A 1 83 ? 10.067 12.854 -13.305 1.00 90.62 83 ILE A C 1
ATOM 630 O O . ILE A 1 83 ? 10.668 13.584 -14.086 1.00 90.62 83 ILE A O 1
ATOM 634 N N . CYS A 1 84 ? 10.521 11.634 -13.010 1.00 94.56 84 CYS A N 1
ATOM 635 C CA . CYS A 1 84 ? 11.753 11.081 -13.560 1.00 94.56 84 CYS A CA 1
ATOM 636 C C . CYS A 1 84 ? 11.694 9.553 -13.672 1.00 94.56 84 CYS A C 1
ATOM 638 O O . CYS A 1 84 ? 10.852 8.897 -13.049 1.00 94.56 84 CYS A O 1
ATOM 640 N N . TYR A 1 85 ? 12.650 8.988 -14.418 1.00 96.12 85 TYR A N 1
ATOM 641 C CA . TYR A 1 85 ? 12.774 7.542 -14.620 1.00 96.12 85 TYR A CA 1
ATOM 642 C C . TYR A 1 85 ? 12.854 6.761 -13.300 1.00 96.12 85 TYR A C 1
ATOM 644 O O . TYR A 1 85 ? 12.174 5.750 -13.155 1.00 96.12 85 TYR A O 1
ATOM 652 N N . TYR A 1 86 ? 13.603 7.267 -12.308 1.00 97.19 86 TYR A N 1
ATOM 653 C CA . TYR A 1 86 ? 13.718 6.640 -10.985 1.00 97.19 86 TYR A CA 1
ATOM 654 C C . TYR A 1 86 ? 12.351 6.436 -10.325 1.00 97.19 86 TYR A C 1
ATOM 656 O O . TYR A 1 86 ? 12.030 5.334 -9.890 1.00 97.19 86 TYR A O 1
ATOM 664 N N . ASN A 1 87 ? 11.529 7.490 -10.280 1.00 96.44 87 ASN A N 1
ATOM 665 C CA . ASN A 1 87 ? 10.209 7.429 -9.655 1.00 96.44 87 ASN A CA 1
ATOM 666 C C . ASN A 1 87 ? 9.254 6.518 -10.430 1.00 96.44 87 ASN A C 1
ATOM 668 O O . ASN A 1 87 ? 8.436 5.848 -9.804 1.00 96.44 87 ASN A O 1
ATOM 672 N N . SER A 1 88 ? 9.395 6.451 -11.756 1.00 97.25 88 SER A N 1
ATOM 673 C CA . SER A 1 88 ? 8.614 5.540 -12.596 1.00 97.25 88 SER A CA 1
ATOM 674 C C . SER A 1 88 ? 8.900 4.081 -12.240 1.00 97.25 88 SER A C 1
ATOM 676 O O . SER A 1 88 ? 7.992 3.360 -11.827 1.00 97.25 88 SER A O 1
ATOM 678 N N . VAL A 1 89 ? 10.171 3.659 -12.282 1.00 97.75 89 VAL A N 1
ATOM 679 C CA . VAL A 1 89 ? 10.529 2.264 -11.970 1.00 97.75 89 VAL A CA 1
ATOM 680 C C . VAL A 1 89 ? 10.292 1.912 -10.502 1.00 97.75 89 VAL A C 1
ATOM 682 O O . VAL A 1 89 ? 9.864 0.797 -10.213 1.00 97.75 89 VAL A O 1
ATOM 685 N N . LEU A 1 90 ? 10.498 2.862 -9.581 1.00 97.75 90 LEU A N 1
ATOM 686 C CA . LEU A 1 90 ? 10.148 2.713 -8.168 1.00 97.75 90 LEU A CA 1
ATOM 687 C C . LEU A 1 90 ? 8.649 2.431 -8.008 1.00 97.75 90 LEU A C 1
ATOM 689 O O . LEU A 1 90 ? 8.271 1.454 -7.367 1.00 97.75 90 LEU A O 1
ATOM 693 N N . THR A 1 91 ? 7.797 3.261 -8.609 1.00 97.50 91 THR A N 1
ATOM 694 C CA . THR A 1 91 ? 6.338 3.156 -8.479 1.00 97.50 91 THR A CA 1
ATOM 695 C C . THR A 1 91 ? 5.821 1.845 -9.075 1.00 97.50 91 THR A C 1
ATOM 697 O O . THR A 1 91 ? 5.073 1.129 -8.409 1.00 97.50 91 THR A O 1
ATOM 700 N N . SER A 1 92 ? 6.290 1.465 -10.269 1.00 97.88 92 SER A N 1
ATOM 701 C CA . SER A 1 92 ? 5.936 0.185 -10.898 1.00 97.88 92 SER A CA 1
ATOM 702 C C . SER A 1 92 ? 6.366 -1.018 -10.058 1.00 97.88 92 SER A C 1
ATOM 704 O O . SER A 1 92 ? 5.580 -1.947 -9.862 1.00 97.88 92 SER A O 1
ATOM 706 N N . ALA A 1 93 ? 7.590 -0.999 -9.513 1.00 97.81 93 ALA A N 1
ATOM 707 C CA . ALA A 1 93 ? 8.075 -2.059 -8.634 1.00 97.81 93 ALA A CA 1
ATOM 708 C C . ALA A 1 93 ? 7.231 -2.168 -7.357 1.00 97.81 93 ALA A C 1
ATOM 710 O O . ALA A 1 93 ? 6.896 -3.278 -6.944 1.00 97.81 93 ALA A O 1
ATOM 711 N N . MET A 1 94 ? 6.837 -1.038 -6.760 1.00 97.69 94 MET A N 1
ATOM 712 C CA . MET A 1 94 ? 5.978 -1.032 -5.577 1.00 97.69 94 MET A CA 1
ATOM 713 C C . MET A 1 94 ? 4.580 -1.587 -5.871 1.00 97.69 94 MET A C 1
ATOM 715 O O . MET A 1 94 ? 4.088 -2.379 -5.074 1.00 97.69 94 MET A O 1
ATOM 719 N N . TYR A 1 95 ? 3.933 -1.225 -6.986 1.00 97.62 95 TYR A N 1
ATOM 720 C CA . TYR A 1 95 ? 2.603 -1.756 -7.326 1.00 97.62 95 TYR A CA 1
ATOM 721 C C . TYR A 1 95 ? 2.617 -3.262 -7.570 1.00 97.62 95 TYR A C 1
ATOM 723 O O . TYR A 1 95 ? 1.811 -3.988 -6.984 1.00 97.62 95 TYR A O 1
ATOM 731 N N . LEU A 1 96 ? 3.554 -3.734 -8.394 1.00 97.44 96 LEU A N 1
ATOM 732 C CA . LEU A 1 96 ? 3.654 -5.150 -8.733 1.00 97.44 96 LEU A CA 1
ATOM 733 C C . LEU A 1 96 ? 4.026 -5.988 -7.510 1.00 97.44 96 LEU A C 1
ATOM 735 O O . LEU A 1 96 ? 3.411 -7.028 -7.276 1.00 97.44 96 LEU A O 1
ATOM 739 N N . LEU A 1 97 ? 4.977 -5.528 -6.690 1.00 96.56 97 LEU A N 1
ATOM 740 C CA . LEU A 1 97 ? 5.330 -6.242 -5.467 1.00 96.56 97 LEU A CA 1
ATOM 741 C C . LEU A 1 97 ? 4.175 -6.230 -4.454 1.00 96.56 97 LEU A C 1
ATOM 743 O O . LEU A 1 97 ? 3.875 -7.276 -3.883 1.00 96.56 97 LEU A O 1
ATOM 747 N N . ALA A 1 98 ? 3.483 -5.098 -4.266 1.00 96.06 98 ALA A N 1
ATOM 748 C CA . ALA A 1 98 ? 2.325 -5.015 -3.369 1.00 96.06 98 ALA A CA 1
ATOM 749 C C . ALA A 1 98 ? 1.256 -6.049 -3.715 1.00 96.06 98 ALA A C 1
ATOM 751 O O . ALA A 1 98 ? 0.724 -6.719 -2.831 1.00 96.06 98 ALA A O 1
ATOM 752 N N . PHE A 1 99 ? 0.941 -6.146 -5.007 1.00 96.50 99 PHE A N 1
ATOM 753 C CA . PHE A 1 99 ? -0.093 -7.028 -5.510 1.00 96.50 99 PHE A CA 1
ATOM 754 C C . PHE A 1 99 ? 0.346 -8.490 -5.414 1.00 96.50 99 PHE A C 1
ATOM 756 O O . PHE A 1 99 ? -0.270 -9.271 -4.696 1.00 96.50 99 PHE A O 1
ATOM 763 N N . HIS A 1 100 ? 1.458 -8.861 -6.051 1.00 95.25 100 HIS A N 1
ATOM 764 C CA . HIS A 1 100 ? 1.865 -10.264 -6.143 1.00 95.25 100 HIS A CA 1
ATOM 765 C C . HIS A 1 100 ? 2.334 -10.875 -4.814 1.00 95.25 100 HIS A C 1
ATOM 767 O O . HIS A 1 100 ? 2.294 -12.094 -4.668 1.00 95.25 100 HIS A O 1
ATOM 773 N N . ALA A 1 101 ? 2.757 -10.060 -3.843 1.00 93.81 101 ALA A N 1
ATOM 774 C CA . ALA A 1 101 ? 3.127 -10.525 -2.505 1.00 93.81 101 ALA A CA 1
ATOM 775 C C . ALA A 1 101 ? 2.078 -10.216 -1.426 1.00 93.81 101 ALA A C 1
ATOM 777 O O . ALA A 1 101 ? 2.344 -10.433 -0.246 1.00 93.81 101 ALA A O 1
ATOM 778 N N . PHE A 1 102 ? 0.882 -9.740 -1.800 1.00 94.00 102 PHE A N 1
ATOM 779 C CA . PHE A 1 102 ? -0.222 -9.447 -0.870 1.00 94.00 102 PHE A CA 1
ATOM 780 C C . PHE A 1 102 ? 0.167 -8.472 0.259 1.00 94.00 102 PHE A C 1
ATOM 782 O O . PHE A 1 102 ? -0.364 -8.531 1.380 1.00 94.00 102 PHE A O 1
ATOM 789 N N . LEU A 1 103 ? 1.104 -7.566 -0.024 1.00 91.62 103 LEU A N 1
ATOM 790 C CA . LEU A 1 103 ? 1.686 -6.701 0.994 1.00 91.62 103 LEU A CA 1
ATOM 791 C C . LEU A 1 103 ? 0.728 -5.583 1.375 1.00 91.62 103 LEU A C 1
ATOM 793 O O . LEU A 1 103 ? 0.021 -4.995 0.552 1.00 91.62 103 LEU A O 1
ATOM 797 N N . ARG A 1 104 ? 0.733 -5.238 2.659 1.00 91.38 104 ARG A N 1
ATOM 798 C CA . ARG A 1 104 ? 0.187 -3.963 3.120 1.00 91.38 104 ARG A CA 1
ATOM 799 C C . ARG A 1 104 ? 1.169 -2.863 2.749 1.00 91.38 104 ARG A C 1
ATOM 801 O O . ARG A 1 104 ? 2.376 -3.051 2.839 1.00 91.38 104 ARG A O 1
ATOM 808 N N . ILE A 1 105 ? 0.665 -1.660 2.465 1.00 91.94 105 ILE A N 1
ATOM 809 C CA . ILE A 1 105 ? 1.545 -0.498 2.252 1.00 91.94 105 ILE A CA 1
ATOM 810 C C . ILE A 1 105 ? 2.525 -0.324 3.417 1.00 91.94 105 ILE A C 1
ATOM 812 O O . ILE A 1 105 ? 3.698 -0.070 3.177 1.00 91.94 105 ILE A O 1
ATOM 816 N N . GLY A 1 106 ? 2.062 -0.479 4.661 1.00 89.50 106 GLY A N 1
ATOM 817 C CA . GLY A 1 106 ? 2.910 -0.304 5.845 1.00 89.50 106 GLY A CA 1
ATOM 818 C C . GLY A 1 106 ? 4.060 -1.310 5.960 1.00 89.50 106 GLY A C 1
ATOM 819 O O . GLY A 1 106 ? 4.962 -1.092 6.756 1.00 89.50 106 GLY A O 1
ATOM 820 N N . GLU A 1 107 ? 4.048 -2.389 5.172 1.00 91.19 107 GLU A N 1
ATOM 821 C CA . GLU A 1 107 ? 5.163 -3.335 5.073 1.00 91.19 107 GLU A CA 1
ATOM 822 C C . GLU A 1 107 ? 6.210 -2.862 4.050 1.00 91.19 107 GLU A C 1
ATOM 824 O O . GLU A 1 107 ? 7.338 -3.321 4.096 1.00 91.19 107 GLU A O 1
ATOM 829 N N . MET A 1 108 ? 5.890 -1.931 3.146 1.00 92.56 108 MET A N 1
ATOM 830 C CA . MET A 1 108 ? 6.805 -1.453 2.095 1.00 92.56 108 MET A CA 1
ATOM 831 C C . MET A 1 108 ? 7.214 0.014 2.240 1.00 92.56 108 MET A C 1
ATOM 833 O O . MET A 1 108 ? 8.278 0.403 1.766 1.00 92.56 108 MET A O 1
ATOM 837 N N . ALA A 1 109 ? 6.351 0.838 2.831 1.00 93.69 109 ALA A N 1
ATOM 838 C CA . ALA A 1 109 ? 6.515 2.278 2.919 1.00 93.69 109 ALA A CA 1
ATOM 839 C C . ALA A 1 109 ? 6.288 2.750 4.357 1.00 93.69 109 ALA A C 1
ATOM 841 O O . ALA A 1 109 ? 5.343 2.333 5.030 1.00 93.69 109 ALA A O 1
ATOM 842 N N . ALA A 1 110 ? 7.160 3.635 4.827 1.00 92.56 110 ALA A N 1
ATOM 843 C CA . ALA A 1 110 ? 7.180 4.086 6.208 1.00 92.56 110 ALA A CA 1
ATOM 844 C C . ALA A 1 110 ? 6.141 5.196 6.445 1.00 92.56 110 ALA A C 1
ATOM 846 O O . ALA A 1 110 ? 5.856 6.010 5.563 1.00 92.56 110 ALA A O 1
ATOM 847 N N . THR A 1 111 ? 5.565 5.284 7.646 1.00 89.00 111 THR A N 1
ATOM 848 C CA . THR A 1 111 ? 4.778 6.475 8.030 1.00 89.00 111 THR A CA 1
ATOM 849 C C . THR A 1 111 ? 5.658 7.584 8.600 1.00 89.00 111 THR A C 1
ATOM 851 O O . THR A 1 111 ? 5.257 8.741 8.603 1.00 89.00 111 THR A O 1
ATOM 854 N N . SER A 1 112 ? 6.854 7.245 9.081 1.00 83.50 112 SER A N 1
ATOM 855 C CA . SER A 1 112 ? 7.860 8.188 9.567 1.00 83.50 112 SER A CA 1
ATOM 856 C C . SER A 1 112 ? 9.256 7.574 9.472 1.00 83.50 112 SER A C 1
ATOM 858 O O . SER A 1 112 ? 9.403 6.352 9.437 1.00 83.50 112 SER A O 1
ATOM 860 N N . THR A 1 113 ? 10.298 8.407 9.495 1.00 77.75 113 THR A N 1
ATOM 861 C CA . THR A 1 113 ? 11.698 7.949 9.474 1.00 77.75 113 THR A CA 1
ATOM 862 C C . THR A 1 113 ? 12.035 7.035 10.659 1.00 77.75 113 THR A C 1
ATOM 864 O O . THR A 1 113 ? 12.859 6.135 10.530 1.00 77.75 113 THR A O 1
ATOM 867 N N . ALA A 1 114 ? 11.354 7.187 11.799 1.00 78.94 114 ALA A N 1
ATOM 868 C CA . ALA A 1 114 ? 11.529 6.305 12.956 1.00 78.94 114 ALA A CA 1
ATOM 869 C C . ALA A 1 114 ? 11.100 4.848 12.684 1.00 78.94 114 ALA A C 1
ATOM 871 O O . ALA A 1 114 ? 11.553 3.939 13.368 1.00 78.94 114 ALA A O 1
ATOM 872 N N . GLN A 1 115 ? 10.256 4.610 11.674 1.00 78.75 115 GLN A N 1
ATOM 873 C CA . GLN A 1 115 ? 9.779 3.275 11.291 1.00 78.75 115 GLN A CA 1
ATOM 874 C C . GLN A 1 115 ? 10.547 2.671 10.107 1.00 78.75 115 GLN A C 1
ATOM 876 O O . GLN A 1 115 ? 10.102 1.692 9.510 1.00 78.75 115 GLN A O 1
ATOM 881 N N . SER A 1 116 ? 11.715 3.222 9.767 1.00 79.69 116 SER A N 1
ATOM 882 C CA . SER A 1 116 ? 12.550 2.733 8.660 1.00 79.69 116 SER A CA 1
ATOM 883 C C . SER A 1 116 ? 12.966 1.268 8.817 1.00 79.69 116 SER A C 1
ATOM 885 O O . SER A 1 116 ? 13.116 0.566 7.825 1.00 79.69 116 SER A O 1
ATOM 887 N N . SER A 1 117 ? 13.142 0.784 10.047 1.00 83.19 117 SER A N 1
ATOM 888 C CA . SER A 1 117 ? 13.479 -0.619 10.327 1.00 83.19 117 SER A CA 1
ATOM 889 C C . SER A 1 117 ? 12.268 -1.557 10.298 1.00 83.19 117 SER A C 1
ATOM 891 O O . SER A 1 117 ? 12.443 -2.771 10.287 1.00 83.19 117 SER A O 1
ATOM 893 N N . CYS A 1 118 ? 11.046 -1.016 10.288 1.00 84.00 118 CYS A N 1
ATOM 894 C CA . CYS A 1 118 ? 9.805 -1.793 10.319 1.00 84.00 118 CYS A CA 1
ATOM 895 C C . CYS A 1 118 ? 9.251 -2.118 8.924 1.00 84.00 118 CYS A C 1
ATOM 897 O O . CYS A 1 118 ? 8.310 -2.902 8.819 1.00 84.00 118 CYS A O 1
ATOM 899 N N . VAL A 1 119 ? 9.797 -1.502 7.872 1.00 91.19 119 VAL A N 1
ATOM 900 C CA . VAL A 1 119 ? 9.446 -1.806 6.479 1.00 91.19 119 VAL A CA 1
ATOM 901 C C . VAL A 1 119 ? 10.351 -2.901 5.919 1.00 91.19 119 VAL A C 1
ATOM 903 O O . VAL A 1 119 ? 11.385 -3.227 6.499 1.00 91.19 119 VAL A O 1
ATOM 906 N N . LEU A 1 120 ? 9.974 -3.456 4.774 1.00 92.44 120 LEU A N 1
ATOM 907 C CA . LEU A 1 120 ? 10.726 -4.477 4.067 1.00 92.44 120 LEU A CA 1
ATOM 908 C C . LEU A 1 120 ? 12.130 -3.965 3.738 1.00 92.44 120 LEU A C 1
ATOM 910 O O . LEU A 1 120 ? 12.288 -2.905 3.134 1.00 92.44 120 LEU A O 1
ATOM 914 N N . GLN A 1 121 ? 13.144 -4.717 4.150 1.00 93.69 121 GLN A N 1
ATOM 915 C CA . GLN A 1 121 ? 14.554 -4.385 3.981 1.00 93.69 121 GLN A CA 1
ATOM 916 C C . GLN A 1 121 ? 15.128 -5.041 2.722 1.00 93.69 121 GLN A C 1
ATOM 918 O O . GLN A 1 121 ? 14.649 -6.078 2.263 1.00 93.69 121 GLN A O 1
ATOM 923 N N . LEU A 1 122 ? 16.197 -4.464 2.171 1.00 94.19 122 LEU A N 1
ATOM 924 C CA . LEU A 1 122 ? 16.858 -4.989 0.974 1.00 94.19 122 LEU A CA 1
ATOM 925 C C . LEU A 1 122 ? 17.355 -6.433 1.160 1.00 94.19 122 LEU A C 1
ATOM 927 O O . LEU A 1 122 ? 17.195 -7.255 0.264 1.00 94.19 122 LEU A O 1
ATOM 931 N N . ASN A 1 123 ? 17.912 -6.758 2.330 1.00 92.69 123 ASN A N 1
ATOM 932 C CA . ASN A 1 123 ? 18.417 -8.100 2.649 1.00 92.69 123 ASN A CA 1
ATOM 933 C C . ASN A 1 123 ? 17.310 -9.155 2.832 1.00 92.69 123 ASN A C 1
ATOM 935 O O . ASN A 1 123 ? 17.610 -10.340 2.936 1.00 92.69 123 ASN A O 1
ATOM 939 N N . GLN A 1 124 ? 16.042 -8.738 2.874 1.00 92.69 124 GLN A N 1
ATOM 940 C CA . GLN A 1 124 ? 14.889 -9.632 2.950 1.00 92.69 124 GLN A CA 1
ATOM 941 C C . GLN A 1 124 ? 14.390 -10.054 1.564 1.00 92.69 124 GLN A C 1
ATOM 943 O O . GLN A 1 124 ? 13.479 -10.875 1.486 1.00 92.69 124 GLN A O 1
ATOM 948 N N . ILE A 1 125 ? 14.966 -9.522 0.479 1.00 93.75 125 ILE A N 1
ATOM 949 C CA . ILE A 1 125 ? 14.653 -9.923 -0.894 1.00 93.75 125 ILE A CA 1
ATOM 950 C C . ILE A 1 125 ? 15.792 -10.743 -1.493 1.00 93.75 125 ILE A C 1
ATOM 952 O O . ILE A 1 125 ? 16.960 -10.371 -1.432 1.00 93.75 125 ILE A O 1
ATOM 956 N N . SER A 1 126 ? 15.428 -11.842 -2.148 1.00 94.12 126 SER A N 1
ATOM 957 C CA . SER A 1 126 ? 16.319 -12.642 -2.988 1.00 94.12 126 SER A CA 1
ATOM 958 C C . SER A 1 126 ? 15.690 -12.847 -4.362 1.00 94.12 126 SER A C 1
ATOM 960 O O . SER A 1 126 ? 14.555 -13.309 -4.470 1.00 94.12 126 SER A O 1
ATOM 962 N N . LEU A 1 127 ? 16.420 -12.498 -5.423 1.00 93.81 127 LEU A N 1
ATOM 963 C CA . LEU A 1 127 ? 15.941 -12.586 -6.804 1.00 93.81 127 LEU A CA 1
ATOM 964 C C . LEU A 1 127 ? 16.637 -13.726 -7.548 1.00 93.81 127 LEU A C 1
ATOM 966 O O . LEU A 1 127 ? 17.861 -13.802 -7.582 1.00 93.81 127 LEU A O 1
ATOM 970 N N . SER A 1 128 ? 15.849 -14.572 -8.202 1.00 92.06 128 SER A N 1
ATOM 971 C CA . SER A 1 128 ? 16.288 -15.567 -9.188 1.00 92.06 128 SER A CA 1
ATOM 972 C C . SER A 1 128 ? 15.729 -15.204 -10.569 1.00 92.06 128 SER A C 1
ATOM 974 O O . SER A 1 128 ? 15.069 -14.171 -10.720 1.00 92.06 128 SER A O 1
ATOM 976 N N . SER A 1 129 ? 16.056 -15.969 -11.614 1.00 86.31 129 SER A N 1
ATOM 977 C CA . SER A 1 129 ? 15.552 -15.745 -12.983 1.00 86.31 129 SER A CA 1
ATOM 978 C C . SER A 1 129 ? 14.029 -15.855 -13.083 1.00 86.31 129 SER A C 1
ATOM 980 O O . SER A 1 129 ? 13.417 -15.097 -13.830 1.00 86.31 129 SER A O 1
ATOM 982 N N . ASP A 1 130 ? 13.438 -16.758 -12.309 1.00 91.31 130 ASP A N 1
ATOM 983 C CA . ASP A 1 130 ? 12.048 -17.211 -12.392 1.00 91.31 130 ASP A CA 1
ATOM 984 C C . ASP A 1 130 ? 11.207 -16.884 -11.148 1.00 91.31 130 ASP A C 1
ATOM 986 O O . ASP A 1 130 ? 9.980 -16.954 -11.203 1.00 91.31 130 ASP A O 1
ATOM 990 N N . LYS A 1 131 ? 11.840 -16.504 -10.032 1.00 92.38 131 LYS A N 1
ATOM 991 C CA . LYS A 1 131 ? 11.155 -16.163 -8.777 1.00 92.38 131 LYS A CA 1
ATOM 992 C C . LYS A 1 131 ? 11.820 -15.035 -7.990 1.00 92.38 131 LYS A C 1
ATOM 994 O O . LYS A 1 131 ? 13.025 -14.800 -8.085 1.00 92.38 131 LYS A O 1
ATOM 999 N N . CYS A 1 132 ? 11.022 -14.362 -7.171 1.00 93.81 132 CYS A N 1
ATOM 1000 C CA . CYS A 1 132 ? 11.451 -13.437 -6.128 1.00 93.81 132 CYS A CA 1
ATOM 1001 C C . CYS A 1 132 ? 10.999 -13.981 -4.772 1.00 93.81 132 CYS A C 1
ATOM 1003 O O . CYS A 1 132 ? 9.811 -14.211 -4.570 1.0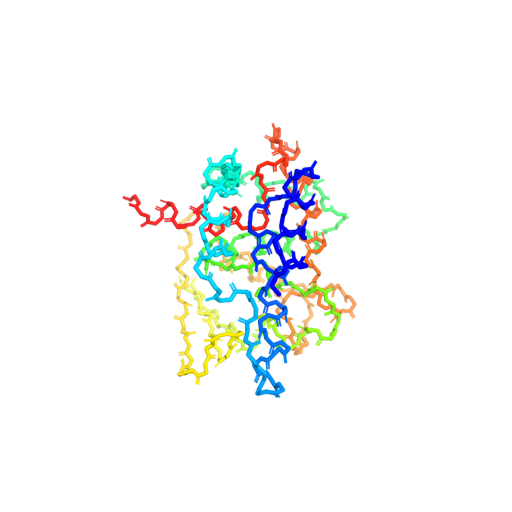0 93.81 132 CYS A O 1
ATOM 1005 N N . THR A 1 133 ? 11.926 -14.156 -3.837 1.00 94.44 133 THR A N 1
ATOM 1006 C CA . THR A 1 133 ? 11.620 -14.574 -2.466 1.00 94.44 133 THR A CA 1
ATOM 1007 C C . THR A 1 133 ? 11.700 -13.373 -1.535 1.00 94.44 133 THR A C 1
ATOM 1009 O O . THR A 1 133 ? 12.689 -12.642 -1.556 1.00 94.44 133 THR A O 1
ATOM 1012 N N . VAL A 1 134 ? 10.672 -13.188 -0.710 1.00 93.06 134 VAL A N 1
ATOM 1013 C CA . VAL A 1 134 ? 10.589 -12.145 0.318 1.00 93.06 134 VAL A CA 1
ATOM 1014 C C . VAL A 1 134 ? 10.504 -12.809 1.690 1.00 93.06 134 VAL A C 1
ATOM 1016 O O . VAL A 1 134 ? 9.589 -13.593 1.927 1.00 93.06 134 VAL A O 1
ATOM 1019 N N . VAL A 1 135 ? 11.442 -12.512 2.591 1.00 91.00 135 VAL A N 1
ATOM 1020 C CA . VAL A 1 135 ? 11.555 -13.170 3.903 1.00 91.00 135 VAL A CA 1
ATOM 1021 C C . VAL A 1 135 ? 11.246 -12.202 5.045 1.00 91.00 135 VAL A C 1
ATOM 1023 O O . VAL A 1 135 ? 12.040 -11.322 5.385 1.00 91.00 135 VAL A O 1
ATOM 1026 N N . PHE A 1 136 ? 10.113 -12.411 5.706 1.00 84.62 136 PHE A N 1
ATOM 1027 C CA . PHE A 1 136 ? 9.687 -11.653 6.879 1.00 84.62 136 PHE A CA 1
ATOM 1028 C C . PHE A 1 136 ? 10.209 -12.309 8.152 1.00 84.62 136 PHE A C 1
ATOM 1030 O O . PHE A 1 136 ? 9.791 -13.406 8.508 1.00 84.62 136 PHE A O 1
ATOM 1037 N N . HIS A 1 137 ? 11.113 -11.624 8.850 1.00 72.94 137 HIS A N 1
ATOM 1038 C CA . HIS A 1 137 ? 11.739 -12.138 10.073 1.00 72.94 137 HIS A CA 1
ATOM 1039 C C . HIS A 1 137 ? 10.918 -11.814 11.327 1.00 72.94 137 HIS A C 1
ATOM 1041 O O . HIS A 1 137 ? 10.829 -12.625 12.240 1.00 72.94 137 HIS A O 1
ATOM 1047 N N . SER A 1 138 ? 10.296 -10.637 11.363 1.00 65.69 138 SER A N 1
ATOM 1048 C CA . SER A 1 138 ? 9.358 -10.227 12.406 1.00 65.69 138 SER A CA 1
ATOM 1049 C C . SER A 1 138 ? 8.386 -9.196 11.834 1.00 65.69 138 SER A C 1
ATOM 1051 O O . SER A 1 138 ? 8.740 -8.401 10.962 1.00 65.69 138 SER A O 1
ATOM 1053 N N . TYR A 1 139 ? 7.137 -9.218 12.293 1.00 67.19 139 TYR A N 1
ATOM 1054 C CA . TYR A 1 139 ? 6.159 -8.171 11.994 1.00 67.19 139 TYR A CA 1
ATOM 1055 C C . TYR A 1 139 ? 5.265 -7.931 13.210 1.00 67.19 139 TYR A C 1
ATOM 1057 O O . TYR A 1 139 ? 5.250 -8.732 14.139 1.00 67.19 139 TYR A O 1
ATOM 1065 N N . LYS A 1 140 ? 4.517 -6.817 13.208 1.00 60.78 140 LYS A N 1
ATOM 1066 C CA . LYS A 1 140 ? 3.818 -6.210 14.366 1.00 60.78 140 LYS A CA 1
ATOM 1067 C C . LYS A 1 140 ? 3.038 -7.171 15.289 1.00 60.78 140 LYS A C 1
ATOM 1069 O O . LYS A 1 140 ? 2.795 -6.823 16.439 1.00 60.78 140 LYS A O 1
ATOM 1074 N N . HIS A 1 141 ? 2.645 -8.351 14.808 1.00 59.62 141 HIS A N 1
ATOM 1075 C CA . HIS A 1 141 ? 1.857 -9.339 15.551 1.00 59.62 141 HIS A CA 1
ATOM 1076 C C . HIS A 1 141 ? 2.424 -10.770 15.495 1.00 59.62 141 HIS A C 1
ATOM 1078 O O . HIS A 1 141 ? 1.714 -11.706 15.847 1.00 59.62 141 HIS A O 1
ATOM 1084 N N . TYR A 1 142 ? 3.665 -10.965 15.038 1.00 65.94 142 TYR A N 1
ATOM 1085 C CA . TYR A 1 142 ? 4.252 -12.293 14.871 1.00 65.94 142 TYR A CA 1
ATOM 1086 C C . TYR A 1 142 ? 5.731 -12.310 15.251 1.00 65.94 142 TYR A C 1
ATOM 1088 O O . TYR A 1 142 ? 6.554 -11.594 14.678 1.00 65.94 142 TYR A O 1
ATOM 1096 N N . GLN A 1 143 ? 6.031 -13.156 16.234 1.00 65.75 143 GLN A N 1
ATOM 1097 C CA . GLN A 1 143 ? 7.365 -13.415 16.780 1.00 65.75 143 GLN A CA 1
ATOM 1098 C C . GLN A 1 143 ? 7.810 -14.867 16.513 1.00 65.75 143 GLN A C 1
ATOM 1100 O O . GLN A 1 143 ? 8.689 -15.383 17.194 1.00 65.75 143 GLN A O 1
ATOM 1105 N N . GLY A 1 144 ? 7.153 -15.550 15.568 1.00 70.75 144 GLY A N 1
ATOM 1106 C CA . GLY A 1 144 ? 7.476 -16.926 15.191 1.00 70.75 144 GLY A CA 1
ATOM 1107 C C . GLY A 1 144 ? 8.631 -17.020 14.183 1.00 70.75 144 GLY A C 1
ATOM 1108 O O . GLY A 1 144 ? 9.264 -16.010 13.869 1.00 70.75 144 GLY A O 1
ATOM 1109 N N . PRO A 1 145 ? 8.911 -18.224 13.650 1.00 79.00 145 PRO A N 1
ATOM 1110 C CA . PRO A 1 145 ? 9.974 -18.429 12.665 1.00 79.00 145 PRO A CA 1
ATOM 1111 C C . PRO A 1 145 ? 9.736 -17.605 11.388 1.00 79.00 145 PRO A C 1
ATOM 1113 O O . PRO A 1 145 ? 8.572 -17.395 11.029 1.00 79.00 145 PRO A O 1
ATOM 1116 N N . PRO A 1 146 ? 10.799 -17.177 10.674 1.00 83.31 146 PRO A N 1
ATOM 1117 C CA . PRO A 1 146 ? 10.668 -16.344 9.485 1.00 83.31 146 PRO A CA 1
ATOM 1118 C C . PRO A 1 146 ? 9.699 -16.920 8.448 1.00 83.31 146 PRO A C 1
ATOM 1120 O O . PRO A 1 146 ? 9.750 -18.105 8.117 1.00 83.31 146 PRO A O 1
ATOM 1123 N N . VAL A 1 147 ? 8.837 -16.064 7.903 1.00 86.88 147 VAL A N 1
ATOM 1124 C CA . VAL A 1 147 ? 7.875 -16.432 6.858 1.00 86.88 147 VAL A CA 1
ATOM 1125 C C . VAL A 1 147 ? 8.431 -16.006 5.509 1.00 86.88 147 VAL A C 1
ATOM 1127 O O . VAL A 1 147 ? 8.766 -14.840 5.312 1.00 86.88 147 VAL A O 1
ATOM 1130 N N . SER A 1 148 ? 8.511 -16.948 4.571 1.00 89.00 148 SER A N 1
ATOM 1131 C CA . SER A 1 148 ? 8.985 -16.686 3.212 1.00 89.00 148 SER A CA 1
ATOM 1132 C C . SER A 1 148 ? 7.822 -16.681 2.227 1.00 89.00 148 SER A C 1
ATOM 1134 O O . SER A 1 148 ? 7.054 -17.638 2.170 1.00 89.00 148 SER A O 1
ATOM 1136 N N . LEU A 1 149 ? 7.712 -15.621 1.430 1.00 91.50 149 LEU A N 1
ATOM 1137 C CA . LEU A 1 149 ? 6.793 -15.526 0.300 1.00 91.50 149 LEU A CA 1
ATOM 1138 C C . LEU A 1 149 ? 7.577 -15.700 -0.996 1.00 91.50 149 LEU A C 1
ATOM 1140 O O . LEU A 1 149 ? 8.553 -14.989 -1.228 1.00 91.50 149 LEU A O 1
ATOM 1144 N N . VAL A 1 150 ? 7.142 -16.632 -1.840 1.00 93.75 150 VAL A N 1
ATOM 1145 C CA . VAL A 1 150 ? 7.738 -16.868 -3.158 1.00 93.75 150 VAL A CA 1
ATOM 1146 C C . VAL A 1 150 ? 6.808 -16.304 -4.220 1.00 93.75 150 VAL A C 1
ATOM 1148 O O . VAL A 1 150 ? 5.650 -16.697 -4.318 1.00 93.75 150 VAL A O 1
ATOM 1151 N N . ILE A 1 151 ? 7.333 -15.382 -5.016 1.00 94.50 151 ILE A N 1
ATOM 1152 C CA . ILE A 1 151 ? 6.615 -14.684 -6.075 1.00 94.50 151 ILE A CA 1
ATOM 1153 C C . ILE A 1 151 ? 7.143 -15.198 -7.415 1.00 94.50 151 ILE A C 1
ATOM 1155 O O . ILE A 1 151 ? 8.323 -14.979 -7.710 1.00 94.50 151 ILE A O 1
ATOM 1159 N N . PRO A 1 152 ? 6.320 -15.868 -8.232 1.00 93.31 152 PRO A N 1
ATOM 1160 C CA . PRO A 1 152 ? 6.747 -16.338 -9.541 1.00 93.31 152 PRO A CA 1
ATOM 1161 C C . PRO A 1 152 ? 6.894 -15.180 -10.537 1.00 93.31 152 PRO A C 1
ATOM 1163 O O . PRO A 1 152 ? 6.310 -14.103 -10.381 1.00 93.31 152 PRO A O 1
ATOM 1166 N N . ALA A 1 153 ? 7.670 -15.411 -11.593 1.00 92.56 153 ALA A N 1
ATOM 1167 C CA . ALA A 1 153 ? 7.713 -14.526 -12.745 1.00 92.56 153 ALA A CA 1
ATOM 1168 C C . ALA A 1 153 ? 6.328 -14.440 -13.396 1.00 92.56 153 ALA A C 1
ATOM 1170 O O . ALA A 1 153 ? 5.656 -15.450 -13.597 1.00 92.56 153 ALA A O 1
ATOM 1171 N N . HIS A 1 154 ? 5.925 -13.231 -13.779 1.00 91.56 154 HIS 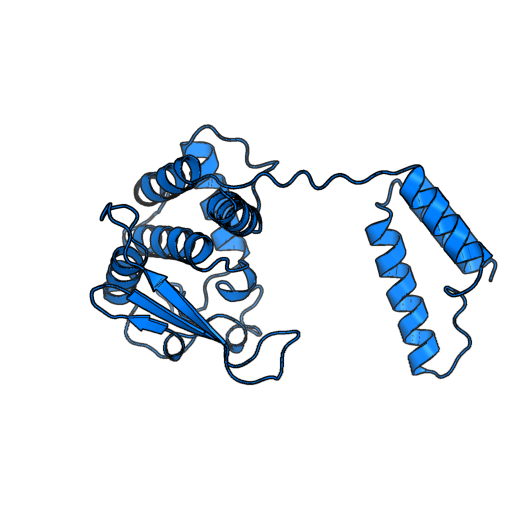A N 1
ATOM 1172 C CA . HIS A 1 154 ? 4.754 -13.054 -14.629 1.00 91.56 154 HIS A CA 1
ATOM 1173 C C . HIS A 1 154 ? 5.117 -13.347 -16.091 1.00 91.56 154 HIS A C 1
ATOM 1175 O O . HIS A 1 154 ? 6.214 -12.986 -16.532 1.00 91.56 154 HIS A O 1
ATOM 1181 N N . ALA A 1 155 ? 4.192 -13.963 -16.834 1.00 90.19 155 ALA A N 1
ATOM 1182 C CA . ALA A 1 155 ? 4.382 -14.298 -18.246 1.00 90.19 155 ALA A CA 1
ATOM 1183 C C . ALA A 1 155 ? 4.599 -13.041 -19.107 1.00 90.19 155 ALA A C 1
ATOM 1185 O O . ALA A 1 155 ? 5.536 -12.978 -19.902 1.00 90.19 155 ALA A O 1
ATOM 1186 N N . ASP A 1 156 ? 3.780 -12.007 -18.897 1.00 92.69 156 ASP A N 1
ATOM 1187 C CA . ASP A 1 156 ? 4.014 -10.699 -19.508 1.00 92.69 156 ASP A CA 1
ATOM 1188 C C . ASP A 1 156 ? 5.156 -9.971 -18.792 1.00 92.69 156 ASP A C 1
ATOM 1190 O O . ASP A 1 156 ? 5.086 -9.668 -17.597 1.00 92.69 156 ASP A O 1
ATOM 1194 N N . SER A 1 157 ? 6.199 -9.656 -19.557 1.00 90.00 157 SER A N 1
ATOM 1195 C CA . SER A 1 157 ? 7.375 -8.944 -19.077 1.00 90.00 157 SER A CA 1
ATOM 1196 C C . SER A 1 157 ? 7.096 -7.549 -18.516 1.00 90.00 157 SER A C 1
ATOM 1198 O O . SER A 1 157 ? 7.808 -7.135 -17.601 1.00 90.00 157 SER A O 1
ATOM 1200 N N . SER A 1 158 ? 6.074 -6.860 -19.026 1.00 93.00 158 SER A N 1
ATOM 1201 C CA . SER A 1 158 ? 5.705 -5.492 -18.638 1.00 93.00 158 SER A CA 1
ATOM 1202 C C . SER A 1 158 ? 5.110 -5.440 -17.233 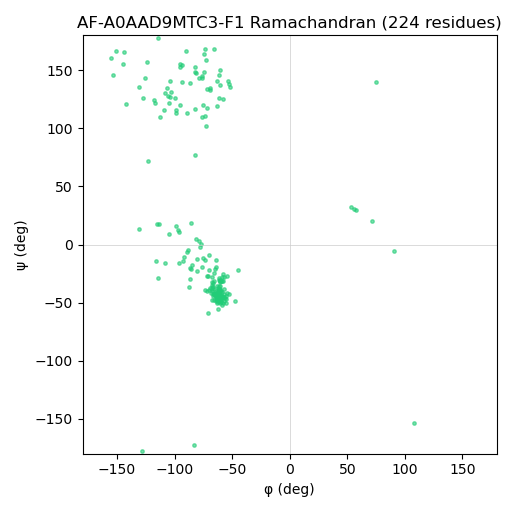1.00 93.00 158 SER A C 1
ATOM 1204 O O . SER A 1 158 ? 5.240 -4.438 -16.533 1.00 93.00 158 SER A O 1
ATOM 1206 N N . PHE A 1 159 ? 4.503 -6.547 -16.802 1.00 95.62 159 PHE A N 1
ATOM 1207 C CA . PHE A 1 159 ? 3.842 -6.697 -15.503 1.00 95.62 159 PHE A CA 1
ATOM 1208 C C . PHE A 1 159 ? 4.569 -7.702 -14.606 1.00 95.62 159 PHE A C 1
ATOM 1210 O O . PHE A 1 159 ? 4.020 -8.202 -13.630 1.00 95.62 159 PHE A O 1
ATOM 1217 N N . CYS A 1 160 ? 5.825 -8.022 -14.923 1.00 95.88 160 CYS A N 1
ATOM 1218 C CA . CYS A 1 160 ? 6.596 -8.988 -14.158 1.00 95.88 160 CYS A CA 1
ATOM 1219 C C . CYS A 1 160 ? 7.211 -8.345 -12.905 1.00 95.88 160 CYS A C 1
ATOM 1221 O O . CYS A 1 160 ? 8.097 -7.492 -13.043 1.00 95.88 160 CYS A O 1
ATOM 1223 N N . PRO A 1 161 ? 6.830 -8.777 -11.681 1.00 95.38 161 PRO A N 1
ATOM 1224 C CA . PRO A 1 161 ? 7.346 -8.188 -10.444 1.00 95.38 161 PRO A CA 1
ATOM 1225 C C . PRO A 1 161 ? 8.868 -8.332 -10.339 1.00 95.38 161 PRO A C 1
ATOM 1227 O O . PRO A 1 161 ? 9.550 -7.410 -9.904 1.00 95.38 161 PRO A O 1
ATOM 1230 N N . ILE A 1 162 ? 9.427 -9.446 -10.821 1.00 95.81 162 ILE A N 1
ATOM 1231 C CA . ILE A 1 162 ? 10.876 -9.687 -10.823 1.00 95.81 162 ILE A CA 1
ATOM 1232 C C . ILE A 1 162 ? 11.592 -8.670 -11.714 1.00 95.81 162 ILE A C 1
ATOM 1234 O O . ILE A 1 162 ? 12.591 -8.083 -11.299 1.00 95.81 162 ILE A O 1
ATOM 1238 N N . LYS A 1 163 ? 11.088 -8.438 -12.934 1.00 96.31 163 LYS A N 1
ATOM 1239 C CA . LYS A 1 163 ? 11.690 -7.474 -13.867 1.00 96.31 163 LYS A CA 1
ATOM 1240 C C . LYS A 1 163 ? 11.581 -6.051 -13.330 1.00 96.31 163 LYS A C 1
ATOM 1242 O O . LYS A 1 163 ? 12.571 -5.326 -13.372 1.00 96.31 163 LYS A O 1
ATOM 1247 N N . ALA A 1 164 ? 10.434 -5.683 -12.763 1.00 97.19 164 ALA A N 1
ATOM 1248 C CA . ALA A 1 164 ? 10.232 -4.365 -12.174 1.00 97.19 164 ALA A CA 1
ATOM 1249 C C . ALA A 1 164 ? 11.163 -4.112 -10.977 1.00 97.19 164 ALA A C 1
ATOM 1251 O O . ALA A 1 164 ? 11.824 -3.075 -10.926 1.00 97.19 164 ALA A O 1
ATOM 1252 N N . ILE A 1 165 ? 11.300 -5.077 -10.059 1.00 96.50 165 ILE A N 1
ATOM 1253 C CA . ILE A 1 165 ? 12.233 -4.959 -8.929 1.00 96.50 165 ILE A CA 1
ATOM 1254 C C . ILE A 1 165 ? 13.676 -4.879 -9.431 1.00 96.50 165 ILE A C 1
ATOM 1256 O O . ILE A 1 165 ? 14.425 -4.031 -8.959 1.00 96.50 165 ILE A O 1
ATOM 1260 N N . ARG A 1 166 ? 14.082 -5.692 -10.416 1.00 96.00 166 ARG A N 1
ATOM 1261 C CA . ARG A 1 166 ? 15.432 -5.602 -11.006 1.00 96.00 166 ARG A CA 1
ATOM 1262 C C . ARG A 1 166 ? 15.700 -4.233 -11.632 1.00 96.00 166 ARG A C 1
ATOM 1264 O O . ARG A 1 166 ? 16.760 -3.664 -11.389 1.00 96.00 166 ARG A O 1
ATOM 1271 N N . ALA A 1 167 ? 14.745 -3.700 -12.395 1.00 96.69 167 ALA A N 1
ATOM 1272 C CA . ALA A 1 167 ? 14.854 -2.375 -13.002 1.00 96.69 167 ALA A CA 1
ATOM 1273 C C . ALA A 1 167 ? 15.006 -1.277 -11.939 1.00 96.69 167 ALA A C 1
ATOM 1275 O O . ALA A 1 167 ? 15.830 -0.377 -12.090 1.00 96.69 167 ALA A O 1
ATOM 1276 N N . TYR A 1 168 ? 14.270 -1.384 -10.830 1.00 97.69 168 TYR A N 1
ATOM 1277 C CA . TYR A 1 168 ? 14.419 -0.478 -9.697 1.00 97.69 168 TYR A CA 1
ATOM 1278 C C . TYR A 1 168 ? 15.773 -0.635 -8.986 1.00 97.69 168 TYR A C 1
ATOM 1280 O O . TYR A 1 168 ? 16.461 0.358 -8.751 1.00 97.69 168 TYR A O 1
ATOM 1288 N N . LEU A 1 16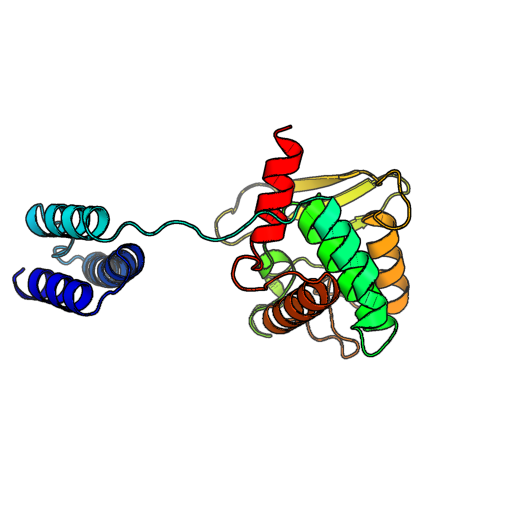9 ? 16.205 -1.861 -8.676 1.00 96.06 169 LEU A N 1
ATOM 1289 C CA . LEU A 1 169 ? 17.482 -2.112 -7.997 1.00 96.06 169 LEU A CA 1
ATOM 1290 C C . LEU A 1 169 ? 18.686 -1.617 -8.808 1.00 96.06 169 LEU A C 1
ATOM 1292 O O . LEU A 1 169 ? 19.663 -1.167 -8.211 1.00 96.06 169 LEU A O 1
ATOM 1296 N N . ALA A 1 170 ? 18.595 -1.620 -10.142 1.00 96.12 170 ALA A N 1
ATOM 1297 C CA . ALA A 1 170 ? 19.623 -1.058 -11.016 1.00 96.12 170 ALA A CA 1
ATOM 1298 C C . ALA A 1 170 ? 19.837 0.455 -10.807 1.00 96.12 170 ALA A C 1
ATOM 1300 O O . ALA A 1 170 ? 20.950 0.940 -10.996 1.00 96.12 170 ALA A O 1
ATOM 1301 N N . VAL A 1 171 ? 18.805 1.200 -10.384 1.00 96.06 171 VAL A N 1
ATOM 1302 C CA . VAL A 1 171 ? 18.885 2.658 -10.153 1.00 96.06 171 VAL A CA 1
ATOM 1303 C C . VAL A 1 171 ? 18.862 3.063 -8.677 1.00 96.06 171 VAL A C 1
ATOM 1305 O O . VAL A 1 171 ? 19.226 4.191 -8.352 1.00 96.06 171 VAL A O 1
ATOM 1308 N N . ARG A 1 172 ? 18.463 2.165 -7.765 1.00 93.62 172 ARG A N 1
ATOM 1309 C CA . ARG A 1 172 ? 18.257 2.433 -6.329 1.00 93.62 172 ARG A CA 1
ATOM 1310 C C . ARG A 1 172 ? 19.495 2.974 -5.597 1.00 93.62 172 ARG A C 1
ATOM 1312 O O . ARG A 1 172 ? 19.317 3.677 -4.607 1.00 93.62 172 ARG A O 1
ATOM 1319 N N . ARG A 1 173 ? 20.709 2.678 -6.090 1.00 87.19 173 ARG A N 1
ATOM 1320 C CA . ARG A 1 173 ? 22.007 2.732 -5.379 1.00 87.19 173 ARG A CA 1
ATOM 1321 C C . ARG A 1 173 ? 22.176 1.551 -4.410 1.00 87.19 173 ARG A C 1
ATOM 1323 O O . ARG A 1 173 ? 21.236 1.130 -3.731 1.00 87.19 173 ARG A O 1
ATOM 1330 N N . ASN A 1 174 ? 23.391 1.003 -4.356 1.00 86.12 174 ASN A N 1
ATOM 1331 C CA . ASN A 1 174 ? 23.729 -0.158 -3.532 1.00 86.12 174 ASN A CA 1
ATOM 1332 C C . ASN A 1 174 ? 24.024 0.264 -2.081 1.00 86.12 174 ASN A C 1
ATOM 1334 O O . ASN A 1 174 ? 25.178 0.403 -1.688 1.00 86.12 174 ASN A O 1
ATOM 1338 N N . ALA A 1 175 ? 22.970 0.542 -1.314 1.00 89.62 175 ALA A N 1
ATOM 1339 C CA . ALA A 1 175 ? 23.050 0.872 0.109 1.00 89.62 175 ALA A CA 1
ATOM 1340 C C . ALA A 1 175 ? 22.138 -0.054 0.938 1.00 89.62 175 ALA A C 1
ATOM 1342 O O . ALA A 1 175 ? 21.040 -0.391 0.465 1.00 89.62 175 ALA A O 1
ATOM 1343 N N . PRO A 1 176 ? 22.551 -0.453 2.158 1.00 92.06 176 PRO A N 1
ATOM 1344 C CA . PRO A 1 176 ? 21.716 -1.256 3.048 1.00 92.06 176 PRO A CA 1
ATOM 1345 C C . PRO A 1 176 ? 20.474 -0.478 3.510 1.00 92.06 176 PRO A C 1
ATOM 1347 O O . PRO A 1 176 ? 20.379 0.735 3.328 1.00 92.06 176 PRO A O 1
ATOM 1350 N N . GLY A 1 177 ? 19.522 -1.183 4.125 1.00 92.56 177 GLY A N 1
ATOM 1351 C CA . GLY A 1 177 ? 18.317 -0.590 4.710 1.00 92.56 177 GLY A CA 1
ATOM 1352 C C . GLY A 1 177 ? 17.030 -0.887 3.925 1.00 92.56 177 GLY A C 1
ATOM 1353 O O . GLY A 1 177 ? 16.961 -1.919 3.246 1.00 92.56 177 GLY A O 1
ATOM 1354 N N . PRO A 1 178 ? 16.011 -0.006 4.015 1.00 94.75 178 PRO A N 1
ATOM 1355 C CA . PRO A 1 178 ? 14.692 -0.209 3.415 1.00 94.75 178 PRO A CA 1
ATOM 1356 C C . PRO A 1 178 ? 14.775 -0.546 1.934 1.00 94.75 178 PRO A C 1
ATOM 1358 O O . PRO A 1 178 ? 15.530 0.087 1.202 1.00 94.75 178 PRO A O 1
ATOM 1361 N N . LEU A 1 179 ? 13.978 -1.496 1.456 1.00 95.81 179 LEU A N 1
ATOM 1362 C CA . LEU A 1 179 ? 13.951 -1.862 0.046 1.00 95.81 179 LEU A CA 1
ATOM 1363 C C . LEU A 1 179 ? 13.597 -0.655 -0.823 1.00 95.81 179 LEU A C 1
ATOM 1365 O O . LEU A 1 179 ? 14.326 -0.360 -1.761 1.00 95.81 179 LEU A O 1
ATOM 1369 N N . PHE A 1 180 ? 12.521 0.057 -0.496 1.00 96.44 180 PHE A N 1
ATOM 1370 C CA . PHE A 1 180 ? 12.089 1.230 -1.247 1.00 96.44 180 PHE A CA 1
ATOM 1371 C C . PHE A 1 180 ? 12.564 2.511 -0.567 1.00 96.44 180 PHE A C 1
ATOM 1373 O O . PHE A 1 180 ? 12.115 2.867 0.525 1.00 96.44 180 PHE A O 1
ATOM 1380 N N . ILE A 1 181 ? 13.464 3.214 -1.243 1.00 96.00 181 ILE A N 1
ATOM 1381 C CA . ILE A 1 181 ? 14.033 4.496 -0.825 1.00 96.00 181 ILE A CA 1
ATOM 1382 C C . ILE A 1 181 ? 13.825 5.558 -1.904 1.00 96.00 181 ILE A C 1
ATOM 1384 O O . ILE A 1 181 ? 13.646 5.242 -3.080 1.00 96.00 181 ILE A O 1
ATOM 1388 N N . PHE A 1 182 ? 13.857 6.820 -1.492 1.00 94.69 182 PHE A N 1
ATOM 1389 C CA . PHE A 1 182 ? 14.057 7.960 -2.376 1.00 94.69 182 PHE A CA 1
ATOM 1390 C C . PHE A 1 182 ? 15.528 8.046 -2.818 1.00 94.69 182 PHE A C 1
ATOM 1392 O O . PHE A 1 182 ? 16.400 7.479 -2.153 1.00 94.69 182 PHE A O 1
ATOM 1399 N N . PRO A 1 183 ? 15.853 8.822 -3.873 1.00 91.88 183 PRO A N 1
ATOM 1400 C CA . PRO A 1 183 ? 17.237 8.995 -4.330 1.00 91.88 183 PRO A CA 1
ATOM 1401 C C . PRO A 1 183 ? 18.218 9.468 -3.241 1.00 91.88 183 PRO A C 1
ATOM 1403 O O . PRO A 1 183 ? 19.406 9.161 -3.303 1.00 91.88 183 PRO A O 1
ATOM 1406 N N . GLY A 1 184 ? 17.723 10.188 -2.226 1.00 90.19 184 GLY A N 1
ATOM 1407 C CA . GLY A 1 184 ? 18.506 10.641 -1.071 1.00 90.19 184 GLY A CA 1
ATOM 1408 C C . GLY A 1 184 ? 18.780 9.573 -0.002 1.00 90.19 184 GLY A C 1
ATOM 1409 O O . GLY A 1 184 ? 19.444 9.878 0.982 1.00 90.19 184 GLY A O 1
ATOM 1410 N N . GLY A 1 185 ? 18.277 8.343 -0.154 1.00 90.94 185 GLY A N 1
ATOM 1411 C CA . GLY A 1 185 ? 18.484 7.244 0.799 1.00 90.94 185 GLY A CA 1
ATOM 1412 C C . GLY A 1 185 ? 17.431 7.127 1.903 1.00 90.94 185 GLY A C 1
ATOM 1413 O O . GLY A 1 185 ? 17.446 6.160 2.662 1.00 90.94 185 GLY A O 1
ATOM 1414 N N . THR A 1 186 ? 16.495 8.072 1.995 1.00 92.69 186 THR A N 1
ATOM 1415 C CA . THR A 1 186 ? 15.388 8.003 2.956 1.00 92.69 186 THR A CA 1
ATOM 1416 C C . THR A 1 186 ? 14.316 7.011 2.491 1.00 92.69 186 THR A C 1
ATOM 1418 O O . THR A 1 186 ? 14.078 6.901 1.288 1.00 92.69 186 THR A O 1
ATOM 1421 N N . PRO A 1 187 ? 13.645 6.281 3.402 1.00 94.81 187 PRO A N 1
ATOM 1422 C CA . PRO A 1 187 ? 12.584 5.353 3.022 1.00 94.81 187 PRO A CA 1
ATOM 1423 C C . PRO A 1 187 ? 11.413 6.059 2.344 1.00 94.81 187 PRO A C 1
ATOM 1425 O O . PRO A 1 187 ? 11.033 7.172 2.719 1.00 94.81 187 PRO A O 1
ATOM 1428 N N . VAL A 1 188 ? 10.796 5.368 1.386 1.00 95.44 188 VAL A N 1
ATOM 1429 C CA . VAL A 1 188 ? 9.556 5.826 0.756 1.00 95.44 188 VAL A CA 1
ATOM 1430 C C . VAL A 1 188 ? 8.438 5.889 1.790 1.00 95.44 188 VAL A C 1
ATOM 1432 O O . VAL A 1 188 ? 8.309 5.007 2.641 1.00 95.44 188 VAL A O 1
ATOM 1435 N N . THR A 1 189 ? 7.604 6.925 1.705 1.00 95.56 189 THR A N 1
ATOM 1436 C CA . THR A 1 189 ? 6.509 7.137 2.649 1.00 95.56 189 THR A CA 1
ATOM 1437 C C . THR A 1 189 ? 5.177 6.581 2.155 1.00 95.56 189 THR A C 1
ATOM 1439 O O . THR A 1 189 ? 4.894 6.511 0.957 1.00 95.56 189 THR A O 1
ATOM 1442 N N . THR A 1 190 ? 4.304 6.228 3.099 1.00 94.44 190 THR A N 1
ATOM 1443 C CA . THR A 1 190 ? 2.913 5.847 2.793 1.00 94.44 190 THR A CA 1
ATOM 1444 C C . THR A 1 190 ? 2.141 6.965 2.084 1.00 94.44 190 THR A C 1
ATOM 1446 O O . THR A 1 190 ? 1.293 6.679 1.238 1.00 94.44 190 THR A O 1
ATOM 1449 N N . THR A 1 191 ? 2.465 8.229 2.380 1.00 94.50 191 THR A N 1
ATOM 1450 C CA . THR A 1 191 ? 1.901 9.408 1.711 1.00 94.50 191 THR A CA 1
ATOM 1451 C C . THR A 1 191 ? 2.311 9.465 0.246 1.00 94.50 191 THR A C 1
ATOM 1453 O O . THR A 1 191 ? 1.439 9.559 -0.611 1.00 94.50 191 THR A O 1
ATOM 1456 N N . PHE A 1 192 ? 3.602 9.282 -0.055 1.00 95.06 192 PHE A N 1
ATOM 1457 C CA . PHE A 1 192 ? 4.092 9.229 -1.431 1.00 95.06 192 PHE A CA 1
ATOM 1458 C C . PHE A 1 192 ? 3.389 8.132 -2.228 1.00 95.06 192 PHE A C 1
ATOM 1460 O O . PHE A 1 192 ? 2.878 8.399 -3.313 1.00 95.06 192 PHE A O 1
ATOM 1467 N N . PHE A 1 193 ? 3.303 6.915 -1.680 1.00 95.62 193 PHE A N 1
ATOM 1468 C CA . PHE A 1 193 ? 2.607 5.824 -2.359 1.00 95.62 193 PHE A CA 1
ATOM 1469 C C . PHE A 1 193 ? 1.133 6.164 -2.616 1.00 95.62 193 PHE A C 1
ATOM 1471 O O . PHE A 1 193 ? 0.622 5.932 -3.710 1.00 95.62 193 PHE A O 1
ATOM 1478 N N . GLY A 1 194 ? 0.445 6.722 -1.614 1.00 95.19 194 GLY A N 1
ATOM 1479 C CA . GLY A 1 194 ? -0.948 7.143 -1.739 1.00 95.19 194 GLY A CA 1
ATOM 1480 C C . GLY A 1 194 ? -1.152 8.197 -2.827 1.00 95.19 194 GLY A C 1
ATOM 1481 O O . GLY A 1 194 ? -2.120 8.112 -3.581 1.00 95.19 194 GLY A O 1
ATOM 1482 N N . ASP A 1 195 ? -0.232 9.150 -2.952 1.00 95.25 195 ASP A N 1
ATOM 1483 C CA . ASP A 1 195 ? -0.299 10.198 -3.969 1.00 95.25 195 ASP A CA 1
ATOM 1484 C C . ASP A 1 195 ? -0.007 9.663 -5.372 1.00 95.25 195 ASP A C 1
ATOM 1486 O O . ASP A 1 195 ? -0.721 10.017 -6.312 1.00 95.25 195 ASP A O 1
ATOM 1490 N N . GLN A 1 196 ? 0.970 8.760 -5.524 1.00 96.19 196 GLN A N 1
ATOM 1491 C CA . GLN A 1 196 ? 1.188 8.070 -6.800 1.00 96.19 196 GLN A CA 1
ATOM 1492 C C . GLN A 1 196 ? -0.044 7.251 -7.189 1.00 96.19 196 GLN A C 1
ATOM 1494 O O . GLN A 1 196 ? -0.502 7.339 -8.322 1.00 96.19 196 GLN A O 1
ATOM 1499 N N . LEU A 1 197 ? -0.634 6.505 -6.246 1.00 96.06 197 LEU A N 1
ATOM 1500 C CA . LEU A 1 197 ? -1.839 5.713 -6.502 1.00 96.06 197 LEU A CA 1
ATOM 1501 C C . LEU A 1 197 ? -2.998 6.590 -6.988 1.00 96.06 197 LEU A C 1
ATOM 1503 O O . LEU A 1 197 ? -3.635 6.250 -7.978 1.00 96.06 197 LEU A O 1
ATOM 1507 N N . LYS A 1 198 ? -3.245 7.740 -6.350 1.00 95.88 198 LYS A N 1
ATOM 1508 C CA . LYS A 1 198 ? -4.280 8.687 -6.797 1.00 95.88 198 LYS A CA 1
ATOM 1509 C C . LYS A 1 198 ? -4.025 9.198 -8.215 1.00 95.88 198 LYS A C 1
ATOM 1511 O O . LYS A 1 198 ? -4.957 9.231 -9.012 1.00 95.88 198 LYS A O 1
ATOM 1516 N N . LYS A 1 199 ? -2.784 9.580 -8.534 1.00 96.56 199 LYS A N 1
ATOM 1517 C CA . LYS A 1 199 ? -2.409 10.057 -9.876 1.00 96.56 199 LYS A CA 1
ATOM 1518 C C . LYS A 1 199 ? -2.588 8.970 -10.934 1.00 96.56 199 LYS A C 1
ATOM 1520 O O . LYS A 1 199 ? -3.149 9.243 -11.988 1.00 96.56 199 LYS A O 1
ATOM 1525 N N . SER A 1 200 ? -2.162 7.747 -10.633 1.00 97.12 200 SER A N 1
ATOM 1526 C CA . SER A 1 200 ? -2.308 6.590 -11.520 1.00 97.12 200 SER A CA 1
ATOM 1527 C C . SER A 1 200 ? -3.776 6.242 -11.773 1.00 97.12 200 SER A C 1
ATOM 1529 O O . SER A 1 200 ? -4.165 6.007 -12.911 1.00 97.12 200 SER A O 1
ATOM 1531 N N . LEU A 1 201 ? -4.614 6.273 -10.732 1.00 96.31 201 LEU A N 1
ATOM 1532 C CA . LEU A 1 201 ? -6.057 6.058 -10.867 1.00 96.31 201 LEU A CA 1
ATOM 1533 C C . LEU A 1 201 ? -6.712 7.143 -11.724 1.00 96.31 201 LEU A C 1
ATOM 1535 O O . LEU A 1 201 ? -7.492 6.817 -12.611 1.00 96.31 201 LEU A O 1
ATOM 1539 N N . ALA A 1 202 ? -6.357 8.412 -11.508 1.00 96.31 202 ALA A N 1
ATOM 1540 C CA . ALA A 1 202 ? -6.863 9.513 -12.321 1.00 96.31 202 ALA A CA 1
ATOM 1541 C C . ALA A 1 202 ? -6.453 9.371 -13.797 1.00 96.31 202 ALA A C 1
ATOM 1543 O O . ALA A 1 202 ? -7.276 9.592 -14.680 1.00 96.31 202 ALA A O 1
ATOM 1544 N N . TRP A 1 203 ? -5.213 8.944 -14.065 1.00 96.56 203 TRP A N 1
ATOM 1545 C CA . TRP A 1 203 ? -4.743 8.642 -15.421 1.00 96.56 203 TRP A CA 1
ATOM 1546 C C . TRP A 1 203 ? -5.555 7.513 -16.075 1.00 96.56 203 TRP A C 1
ATOM 1548 O O . TRP A 1 203 ? -5.885 7.600 -17.252 1.00 96.56 203 TRP A O 1
ATOM 1558 N N . ALA A 1 204 ? -5.940 6.498 -15.298 1.00 94.62 204 ALA A N 1
ATOM 1559 C CA . ALA A 1 204 ? -6.798 5.400 -15.744 1.00 94.62 204 ALA A CA 1
ATOM 1560 C C . ALA A 1 204 ? -8.301 5.761 -15.809 1.00 94.62 204 ALA A C 1
ATOM 1562 O O . ALA A 1 204 ? -9.126 4.893 -16.081 1.00 94.62 204 ALA A O 1
ATOM 1563 N N . GLY A 1 205 ? -8.687 7.013 -15.525 1.00 94.56 205 GLY A N 1
ATOM 1564 C CA . GLY A 1 205 ? -10.091 7.440 -15.501 1.00 94.56 205 GLY A CA 1
ATOM 1565 C C . GLY A 1 205 ? -10.903 6.894 -14.317 1.00 94.56 205 GLY A C 1
ATOM 1566 O O . GLY A 1 205 ? -12.129 6.849 -14.379 1.00 94.56 205 GLY A O 1
ATOM 1567 N N . LEU A 1 206 ? -10.242 6.468 -13.236 1.00 92.62 206 LEU A N 1
ATOM 1568 C CA . LEU A 1 206 ? -10.862 5.870 -12.052 1.00 92.62 206 LEU A CA 1
ATOM 1569 C C . LEU A 1 206 ? -10.915 6.851 -10.870 1.00 92.62 206 LEU A C 1
ATOM 1571 O O . LEU A 1 206 ? -9.958 7.572 -10.581 1.00 92.62 206 LEU A O 1
ATOM 1575 N N . SER A 1 207 ? -12.021 6.824 -10.118 1.00 88.69 207 SER A N 1
ATOM 1576 C CA . SER A 1 207 ? -12.162 7.596 -8.875 1.00 88.69 207 SER A CA 1
ATOM 1577 C C . SER A 1 207 ? -11.312 7.008 -7.748 1.00 88.69 207 SER A C 1
ATOM 1579 O O . SER A 1 207 ? -11.365 5.813 -7.470 1.00 88.69 207 SER A O 1
ATOM 1581 N N . SER A 1 208 ? -10.574 7.855 -7.026 1.00 87.19 208 SER A N 1
ATOM 1582 C CA . SER A 1 208 ? -9.754 7.442 -5.872 1.00 87.19 208 SER A CA 1
ATOM 1583 C C . SER A 1 208 ? -10.532 7.281 -4.555 1.00 87.19 208 SER A C 1
ATOM 1585 O O . SER A 1 208 ? -9.933 7.043 -3.499 1.00 87.1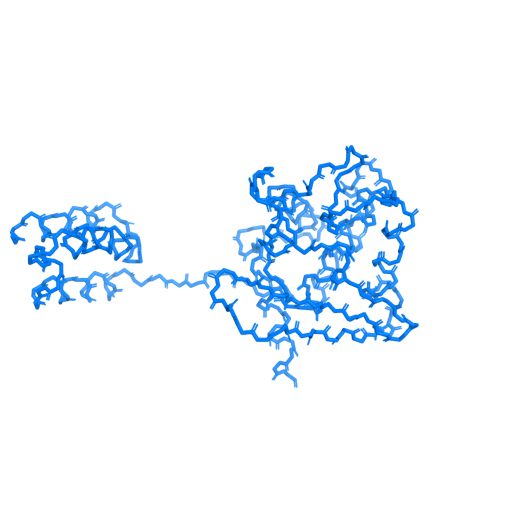9 208 SER A O 1
ATOM 1587 N N . GLU A 1 209 ? -11.858 7.418 -4.581 1.00 86.38 209 GLU A N 1
ATOM 1588 C CA . GLU A 1 209 ? -12.710 7.302 -3.392 1.00 86.38 209 GLU A CA 1
ATOM 1589 C C . GLU A 1 209 ? -12.636 5.897 -2.788 1.00 86.38 209 GLU A C 1
ATOM 1591 O O . GLU A 1 209 ? -12.294 5.754 -1.609 1.00 86.38 209 GLU A O 1
ATOM 1596 N N . CYS A 1 210 ? -12.825 4.872 -3.623 1.00 86.12 210 CYS A N 1
ATOM 1597 C CA . CYS A 1 210 ? -12.884 3.470 -3.204 1.00 86.12 210 CYS A CA 1
ATOM 1598 C C . CYS A 1 210 ? -11.527 2.750 -3.259 1.00 86.12 210 CYS A C 1
ATOM 1600 O O . CYS A 1 210 ? -11.373 1.680 -2.671 1.00 86.12 210 CYS A O 1
ATOM 1602 N N . TYR A 1 211 ? -10.520 3.316 -3.929 1.00 89.44 211 TYR A N 1
ATOM 1603 C CA . TYR A 1 211 ? -9.189 2.712 -4.011 1.00 89.44 211 TYR A CA 1
ATOM 1604 C C . TYR A 1 211 ? -8.238 3.345 -3.005 1.00 89.44 211 TYR A C 1
ATOM 1606 O O . TYR A 1 211 ? -7.887 4.522 -3.084 1.00 89.44 211 TYR A O 1
ATOM 1614 N N . LYS A 1 212 ? -7.790 2.536 -2.047 1.00 87.44 212 LYS A N 1
ATOM 1615 C CA . LYS A 1 212 ? -6.814 2.921 -1.025 1.00 87.44 212 LYS A CA 1
ATOM 1616 C C . LYS A 1 212 ? -5.688 1.902 -1.007 1.00 87.44 212 LYS A C 1
ATOM 1618 O O . LYS A 1 212 ? -5.692 0.915 -1.730 1.00 87.44 212 LYS A O 1
ATOM 1623 N N . GLY A 1 213 ? -4.735 2.082 -0.104 1.00 84.19 213 GLY A N 1
ATOM 1624 C CA . GLY A 1 213 ? -3.592 1.184 -0.023 1.00 84.19 213 GLY A CA 1
ATOM 1625 C C . GLY A 1 213 ? -3.881 -0.295 0.181 1.00 84.19 213 GLY A C 1
ATOM 1626 O O . GLY A 1 213 ? -3.109 -1.140 -0.254 1.00 84.19 213 GLY A O 1
ATOM 1627 N N . HIS A 1 214 ? -5.001 -0.616 0.822 1.00 89.50 214 HIS A N 1
ATOM 1628 C CA . HIS A 1 214 ? -5.417 -2.003 1.004 1.00 89.50 214 HIS A CA 1
ATOM 1629 C C . HIS A 1 214 ? -6.003 -2.620 -0.271 1.00 89.50 214 HIS A C 1
ATOM 1631 O O . HIS A 1 214 ? -6.023 -3.840 -0.377 1.00 89.50 214 HIS A O 1
ATOM 1637 N N . SER A 1 215 ? -6.436 -1.813 -1.241 1.00 93.69 215 SER A N 1
ATOM 1638 C CA . SER A 1 215 ? -7.108 -2.276 -2.457 1.00 93.69 215 SER A CA 1
ATOM 1639 C C . SER A 1 215 ? -6.246 -3.209 -3.306 1.00 93.69 215 SER A C 1
ATOM 1641 O O . SER A 1 215 ? -6.782 -4.145 -3.888 1.00 93.69 215 SER A O 1
ATOM 1643 N N . LEU A 1 216 ? -4.920 -3.023 -3.321 1.00 95.12 216 LEU A N 1
ATOM 1644 C CA . LEU A 1 216 ? -3.980 -3.947 -3.976 1.00 95.12 216 LEU A CA 1
ATOM 1645 C C . LEU A 1 216 ? -4.005 -5.333 -3.333 1.00 95.12 216 LEU A C 1
ATOM 1647 O O . LEU A 1 216 ? -4.135 -6.334 -4.026 1.00 95.12 216 LEU A O 1
ATOM 1651 N N . ARG A 1 217 ? -3.946 -5.389 -1.999 1.00 94.62 217 ARG A N 1
ATOM 1652 C CA . ARG A 1 217 ? -3.994 -6.650 -1.254 1.00 94.62 217 ARG A CA 1
ATOM 1653 C C . ARG A 1 217 ? -5.355 -7.335 -1.372 1.00 94.62 217 ARG A C 1
ATOM 1655 O O . ARG A 1 217 ? -5.396 -8.554 -1.497 1.00 94.62 217 ARG A O 1
ATOM 1662 N N . ILE A 1 218 ? -6.450 -6.570 -1.322 1.00 92.94 218 ILE A N 1
ATOM 1663 C CA . ILE A 1 218 ? -7.806 -7.099 -1.546 1.00 92.94 218 ILE A CA 1
ATOM 1664 C C . ILE A 1 218 ? -7.875 -7.692 -2.956 1.00 92.94 218 ILE A C 1
ATOM 1666 O O . ILE A 1 218 ? -8.260 -8.840 -3.111 1.00 92.94 218 ILE A O 1
ATOM 1670 N N . GLY A 1 219 ? -7.411 -6.947 -3.960 1.00 94.50 219 GLY A N 1
ATOM 1671 C CA . GLY A 1 219 ? -7.359 -7.385 -5.350 1.00 94.50 219 GLY A CA 1
ATOM 1672 C C . GLY A 1 219 ? -6.563 -8.664 -5.580 1.00 94.50 219 GLY A C 1
ATOM 1673 O O . GLY A 1 219 ? -7.042 -9.577 -6.251 1.00 94.50 219 GLY A O 1
ATOM 1674 N N . ALA A 1 220 ? -5.383 -8.765 -4.970 1.00 93.81 220 ALA A N 1
ATOM 1675 C CA . ALA A 1 220 ? -4.568 -9.970 -5.016 1.00 93.81 220 ALA A CA 1
ATOM 1676 C C . ALA A 1 220 ? -5.298 -11.169 -4.392 1.00 93.81 220 ALA A C 1
ATOM 1678 O O . ALA A 1 220 ? -5.362 -12.233 -5.002 1.00 93.81 220 ALA A O 1
ATOM 1679 N N . ALA A 1 221 ? -5.905 -10.986 -3.210 1.00 93.75 221 ALA A N 1
ATOM 1680 C CA . ALA A 1 221 ? -6.684 -12.025 -2.529 1.00 93.75 221 ALA A CA 1
ATOM 1681 C C . ALA A 1 221 ? -7.891 -12.479 -3.354 1.00 93.75 221 ALA A C 1
ATOM 1683 O O . ALA A 1 221 ? -8.124 -13.676 -3.477 1.00 93.75 221 ALA A O 1
ATOM 1684 N N . THR A 1 222 ? -8.621 -11.539 -3.957 1.00 92.06 222 THR A N 1
ATOM 1685 C CA . THR A 1 222 ? -9.746 -11.843 -4.846 1.00 92.06 222 THR A CA 1
ATOM 1686 C C . THR A 1 222 ? -9.288 -12.596 -6.090 1.00 92.06 222 THR A C 1
ATOM 1688 O O . THR A 1 222 ? -9.929 -13.564 -6.472 1.00 92.06 222 THR A O 1
ATOM 1691 N N . THR A 1 223 ? -8.170 -12.194 -6.698 1.00 91.12 223 THR A N 1
ATOM 1692 C CA . THR A 1 223 ? -7.636 -12.848 -7.904 1.00 91.12 223 THR A CA 1
ATOM 1693 C C . THR A 1 223 ? -7.175 -14.274 -7.614 1.00 91.12 223 THR A C 1
ATOM 1695 O O . THR A 1 223 ? -7.394 -15.154 -8.430 1.00 91.12 223 THR A O 1
ATOM 1698 N N . ALA A 1 224 ? -6.565 -14.517 -6.452 1.00 89.06 224 ALA A N 1
ATOM 1699 C CA . ALA A 1 224 ? -6.092 -15.844 -6.056 1.00 89.06 224 ALA A CA 1
ATOM 1700 C C . ALA A 1 224 ? -7.209 -16.805 -5.609 1.00 89.06 224 ALA A C 1
ATOM 1702 O O . ALA A 1 224 ? -6.944 -17.987 -5.411 1.00 89.06 224 ALA A O 1
ATOM 1703 N N . ALA A 1 225 ? -8.427 -16.302 -5.392 1.00 88.38 225 ALA A N 1
ATOM 1704 C CA . ALA A 1 225 ? -9.584 -17.110 -5.013 1.00 88.38 225 ALA A CA 1
ATOM 1705 C C . ALA A 1 225 ? -10.377 -17.645 -6.222 1.00 88.38 225 ALA A C 1
ATOM 1707 O O . ALA A 1 225 ? -11.321 -18.408 -6.019 1.00 88.38 225 ALA A O 1
ATOM 1708 N N . ILE A 1 226 ? -10.025 -17.214 -7.438 1.00 76.31 226 ILE A N 1
ATOM 1709 C CA . ILE A 1 226 ? -10.624 -17.626 -8.716 1.00 76.31 226 ILE A CA 1
ATOM 1710 C C . ILE A 1 226 ? -9.720 -18.680 -9.352 1.00 76.31 226 ILE A C 1
ATOM 1712 O O . ILE A 1 226 ? -10.273 -19.688 -9.841 1.00 76.31 226 ILE A O 1
#

Solvent-accessible surface area (backbone atoms only — not comparable to full-atom values): 12529 Å² total; per-residue (Å²): 104,69,67,61,53,52,48,52,53,51,40,54,78,66,70,51,53,43,68,57,55,52,53,56,46,49,53,56,34,48,54,25,53,77,67,76,41,84,48,67,60,79,36,71,68,47,50,52,50,51,51,50,46,35,69,77,45,74,81,75,86,67,66,41,57,39,44,72,69,52,49,51,42,41,44,65,29,22,70,77,77,33,95,42,71,67,54,14,35,45,49,32,20,51,52,37,44,27,26,71,64,52,35,51,48,66,44,52,16,23,91,45,81,90,38,42,85,68,22,44,36,44,90,32,54,49,80,58,98,57,37,30,38,40,51,46,64,67,53,105,88,48,88,59,81,66,49,73,47,79,34,68,55,43,89,55,69,93,69,11,39,53,54,30,42,51,59,27,58,75,70,61,61,100,65,89,52,42,54,44,51,43,95,89,69,48,62,32,36,46,64,59,53,53,52,52,50,44,53,23,32,50,73,66,74,40,76,56,84,34,51,53,67,60,12,36,24,46,14,32,54,56,59,74,72,109

Organism: Ridgeia piscesae (NCBI:txid27915)

Radius of gyration: 21.46 Å; Cα contacts (8 Å, |Δi|>4): 314; chains: 1; bounding box: 52×32×58 Å

pLDDT: mean 91.12, std 7.17, range [59.62, 97.88]

InterPro domains:
  IPR010998 Integrase/recombinase, N-terminal [G3DSA:1.10.150.130] (2-57)
  IPR011010 DNA breaking-rejoining enzyme, catalytic core [SSF56349] (90-225)
  IPR013762 Integrase-like, catalytic domain superfamily [G3DSA:1.10.443.10] (83-226)
  IPR052925 Phage Integrase-like Recombinase [PTHR34605] (5-225)

Nearest PDB structures (foldseek):
  1drg-assembly1_A  TM=7.176E-01  e=7.300E-07  Punavirus P1
  1pvp-assembly1_A-2  TM=7.362E-01  e=1.540E-06  Punavirus P1
  1pvr-assembly1_A  TM=7.470E-01  e=2.626E-06  Punavirus P1
  2hof-assembly1_A-2  TM=7.363E-01  e=1.169E-05  Punavirus P1
  5jk0-assembly1_C  TM=6.443E-01  e=8.872E-05  Helicobacter pylori 26695

Secondary structure (DSSP, 8-state):
-HHHHHHHHHHHHTT--HHHHHHHHHHHHHHHHHTT---TTSSHHHHHHHHHHHHHSPPP--PPP--HHHHHHHHHHHHHH-SSHHHHHHHHHHHHHHHHTT--HHHHSBSSGGGTTTSPBGGGEEE-SSEEEEEES-BTTB-SSPEEEEEEPPSSGGG-HHHHHHHHHHHS-S-SSBSSB-TTSPBPBHHHHHHHHHHHHHHTT--SSS--TTHHHHHHHHHHT-